Protein AF-0000000066429025 (afdb_homodimer)

Organism: Drosophila melanogaster (NCBI:txid7227)

Radius of gyration: 24.8 Å; Cα contacts (8 Å, |Δi|>4): 367; chains: 2; bounding box: 65×93×64 Å

Nearest PDB structures (foldseek):
  2nyk-assembly1_A  TM=2.481E-01  e=3.315E-01  Murid betaherpesvirus 1
  7p48-assembly1_N  TM=5.076E-01  e=5.454E+00  Staphylococcus aureus
  6boh-assembly2_VB  TM=3.597E-01  e=4.275E+00  Thermus thermophilus HB27
  1r9p-assembly1_A  TM=2.226E-01  e=4.829E+00  Haemophilus influenzae
  2nyk-assembly1_A  TM=2.373E-01  e=3.713E-01  Murid betaherpesvirus 1

Secondary structure (DSSP, 8-state):
------------------------S-HHHHHHHHHHHHHHHHHHTTPPPPPP-GGGSEEEEEEEEEETTEEEEEEEET---TTEEEEEEESSHHHHHHHHHHHS-S--BSSSSEEEE-TT-HHHHHHHHHHHHHHHHHHHHHHHHHHHHT-TT-/------------------------S-HHHHHHHHHHHHHHHHHHTTPPPPPP-GGGSEEEEEEEEEETTEEEEEEEET---TTEEEEEEES-HHHHHHHHHHHS-S--BSSSSEEEE-TT-HHHHHHHHHHHHHHHHHHHHHHHHHHHHT-TT-

GO terms:
  GO:0005515 protein binding (F, IPI)

Sequence (308 aa):
MTSTTNVLSIGNETEELYYKVQKTSNPKAYFEFEFENHMRKLLLNGEKPKDLDEKSIGRFAATEITRNGKQYYEFVPDGYKIGVIISGCSFLPKDMVFRVKKKIAKEHWVNENVIQYKKNSMRHIQGIVSECLQEECNDIYQYLCYLRQNDPNKMTSTTNVLSIGNETEELYYKVQKTSNPKAYFEFEFENHMRKLLLNGEKPKDLDEKSIGRFAATEITRNGKQYYEFVPDGYKIGVIISGCSFLPKDMVFRVKKKIAKEHWVNENVIQYKKNSMRHIQGIVSECLQEECNDIYQYLCYLRQNDPNK

Solvent-accessible surface area (backbone atoms only — not comparable to full-atom values): 18262 Å² total; per-residue (Å²): 136,81,82,77,78,76,78,75,75,73,74,77,75,69,69,73,71,61,71,72,69,66,84,51,90,45,65,64,60,46,46,52,50,51,47,50,51,48,49,26,38,73,47,46,73,59,45,82,75,76,78,82,55,74,85,72,56,31,23,33,24,35,24,57,42,78,56,96,93,39,38,32,38,39,55,34,54,65,51,87,57,84,53,58,75,42,70,44,75,26,93,54,22,69,58,46,55,56,48,44,51,70,70,43,63,97,58,59,56,77,52,98,43,30,34,55,50,67,79,93,40,62,68,58,51,42,49,50,54,50,49,46,50,46,49,51,31,47,50,51,50,44,47,51,52,47,51,60,74,65,38,80,87,108,137,84,82,77,79,77,76,74,78,73,74,77,74,69,69,73,71,60,70,72,68,65,83,52,90,45,66,64,60,45,47,52,52,50,46,50,50,49,48,28,40,73,47,47,73,59,45,82,75,75,80,83,55,75,86,73,54,31,23,34,25,36,24,58,44,78,57,96,94,38,38,31,37,38,54,33,54,67,50,87,58,83,53,58,74,43,72,46,75,25,92,55,21,71,57,46,55,56,49,46,49,70,71,44,62,93,62,57,57,76,52,97,44,29,32,55,49,67,80,94,40,60,68,58,52,43,49,49,54,50,49,47,49,47,49,53,29,48,50,52,50,46,48,52,52,49,51,60,74,65,39,79,88,110

Foldseek 3Di:
DDPPPPPPPPPPCPPPCPVPQPPPVDVVSSVVVVVVQVCCCLPVVRDDDDDDDPLLWKKWWKFWDDDPNWIKIFIDIRDDDPRTLDMDTDPDRVCLQVQLPVVVDPAAAVDSGMHTDDPPCSVVSNVSSVVSRVVRVVVVVVVSVVSVVPVPVD/DDPPPCPPPPPPCPPPCPVPQPPPVDPVSSVVVVVVQVCCCLPVVRDDDDDDDPLLWKKWWKFWDDDPNWIKIFIDIRDDDPRTLDMDTDRDRVCLQVQLPVVVDPAAAVDSGMHTDDPPCSVVSNVSSVVSRVVRVVVVVVVSVVSVVPVPVD

pLDDT: mean 78.51, std 22.24, range [25.42, 96.94]

Structure (mmCIF, N/CA/C/O backbone):
data_AF-0000000066429025-model_v1
#
loop_
_entity.id
_entity.type
_entity.pdbx_description
1 polymer IP15503p2
#
loop_
_atom_site.group_PDB
_atom_site.id
_atom_site.type_symbol
_atom_site.label_atom_id
_atom_site.label_alt_id
_atom_site.label_comp_id
_atom_site.label_asym_id
_atom_site.label_entity_id
_atom_site.label_seq_id
_atom_site.pdbx_PDB_ins_code
_atom_site.Cartn_x
_atom_site.Cartn_y
_atom_site.Cartn_z
_atom_site.occupancy
_atom_site.B_iso_or_equiv
_atom_site.auth_seq_id
_atom_site.auth_comp_id
_atom_site.auth_asym_id
_atom_site.auth_atom_id
_atom_site.pdbx_PDB_model_num
ATOM 1 N N . MET A 1 1 ? 5.531 52.969 31.312 1 29.92 1 MET A N 1
ATOM 2 C CA . MET A 1 1 ? 6.738 52.156 31.375 1 29.92 1 MET A CA 1
ATOM 3 C C . MET A 1 1 ? 6.535 50.812 30.656 1 29.92 1 MET A C 1
ATOM 5 O O . MET A 1 1 ? 5.75 49.969 31.094 1 29.92 1 MET A O 1
ATOM 9 N N . THR A 1 2 ? 6.637 50.719 29.281 1 28.89 2 THR A N 1
ATOM 10 C CA . THR A 1 2 ? 6.137 49.781 28.297 1 28.89 2 THR A CA 1
ATOM 11 C C . THR A 1 2 ? 6.977 48.5 28.297 1 28.89 2 THR A C 1
ATOM 13 O O . THR A 1 2 ? 8.188 48.562 28.078 1 28.89 2 THR A O 1
ATOM 16 N N . SER A 1 3 ? 6.68 47.469 29.047 1 30.78 3 SER A N 1
ATOM 17 C CA . SER A 1 3 ? 7.453 46.25 29.25 1 30.78 3 SER A CA 1
ATOM 18 C C . SER A 1 3 ? 7.66 45.5 27.938 1 30.78 3 SER A C 1
ATOM 20 O O . SER A 1 3 ? 6.691 45.188 27.25 1 30.78 3 SER A O 1
ATOM 22 N N . THR A 1 4 ? 8.781 45.719 27.219 1 27.72 4 THR A N 1
ATOM 23 C CA . THR A 1 4 ? 9.242 45.156 25.969 1 27.72 4 THR A CA 1
ATOM 24 C C . THR A 1 4 ? 9.477 43.656 26.125 1 27.72 4 THR A C 1
ATOM 26 O O . THR A 1 4 ? 10.336 43.219 26.906 1 27.72 4 THR A O 1
ATOM 29 N N . THR A 1 5 ? 8.453 42.812 26.172 1 26.7 5 THR A N 1
ATOM 30 C CA . THR A 1 5 ? 8.586 41.344 26.281 1 26.7 5 THR A CA 1
ATOM 31 C C . THR A 1 5 ? 9.492 40.812 25.188 1 26.7 5 THR A C 1
ATOM 33 O O . THR A 1 5 ? 9.188 40.938 24 1 26.7 5 THR A O 1
ATOM 36 N N . ASN A 1 6 ? 10.805 40.719 25.359 1 28.05 6 ASN A N 1
ATOM 37 C CA . ASN A 1 6 ? 11.82 40.125 24.484 1 28.05 6 ASN A CA 1
ATOM 38 C C . ASN A 1 6 ? 11.508 38.656 24.188 1 28.05 6 ASN A C 1
ATOM 40 O O . ASN A 1 6 ? 11.531 37.812 25.094 1 28.05 6 ASN A O 1
ATOM 44 N N . VAL A 1 7 ? 10.562 38.375 23.391 1 27.64 7 VAL A N 1
ATOM 45 C CA . VAL A 1 7 ? 10.305 37 22.922 1 27.64 7 VAL A CA 1
ATOM 46 C C . VAL A 1 7 ? 11.586 36.406 22.344 1 27.64 7 VAL A C 1
ATOM 48 O O . VAL A 1 7 ? 12.094 36.906 21.328 1 27.64 7 VAL A O 1
ATOM 51 N N . LEU A 1 8 ? 12.539 36 23.141 1 28.36 8 LEU A N 1
ATOM 52 C CA . LEU A 1 8 ? 13.75 35.312 22.688 1 28.36 8 LEU A CA 1
ATOM 53 C C . LEU A 1 8 ? 13.414 34.156 21.766 1 28.36 8 LEU A C 1
ATOM 55 O O . LEU A 1 8 ? 12.57 33.312 22.109 1 28.36 8 LEU A O 1
ATOM 59 N N . SER A 1 9 ? 13.453 34.312 20.469 1 26.78 9 SER A N 1
ATOM 60 C CA . SER A 1 9 ? 13.422 33.344 19.391 1 26.78 9 SER A CA 1
ATOM 61 C C . SER A 1 9 ? 14.414 32.219 19.656 1 26.78 9 SER A C 1
ATOM 63 O O . SER A 1 9 ? 15.633 32.438 19.609 1 26.78 9 SER A O 1
ATOM 65 N N . ILE A 1 10 ? 14.305 31.469 20.656 1 27.34 10 ILE A N 1
ATOM 66 C CA . ILE A 1 10 ? 15.25 30.375 20.844 1 27.34 10 ILE A CA 1
ATOM 67 C C . ILE A 1 10 ? 15.383 29.578 19.547 1 27.34 10 ILE A C 1
ATOM 69 O O . ILE A 1 10 ? 14.406 29.031 19.031 1 27.34 10 ILE A O 1
ATOM 73 N N . GLY A 1 11 ? 16.266 29.891 18.672 1 29.95 11 GLY A N 1
ATOM 74 C CA . GLY A 1 11 ? 16.812 29.141 17.547 1 29.95 11 GLY A CA 1
ATOM 75 C C . GLY A 1 11 ? 16.906 27.656 17.797 1 29.95 11 GLY A C 1
ATOM 76 O O . GLY A 1 11 ? 17.562 27.219 18.734 1 29.95 11 GLY A O 1
ATOM 77 N N . ASN A 1 12 ? 15.836 26.938 17.844 1 29.09 12 ASN A N 1
ATOM 78 C CA . ASN A 1 12 ? 15.922 25.5 18.031 1 29.09 12 ASN A CA 1
ATOM 79 C C . ASN A 1 12 ? 17.062 24.891 17.234 1 29.09 12 ASN A C 1
ATOM 81 O O . ASN A 1 12 ? 17.094 24.984 16.016 1 29.09 12 ASN A O 1
ATOM 85 N N . GLU A 1 13 ? 18.297 24.875 17.656 1 31.56 13 GLU A N 1
ATOM 86 C CA . GLU A 1 13 ? 19.422 24.062 17.219 1 31.56 13 GLU A CA 1
ATOM 87 C C . GLU A 1 13 ? 18.984 22.625 16.938 1 31.56 13 GLU A C 1
ATOM 89 O O . GLU A 1 13 ? 18.953 21.797 17.844 1 31.56 13 GLU A O 1
ATOM 94 N N . THR A 1 14 ? 17.844 22.391 16.516 1 31.11 14 THR A N 1
ATOM 95 C CA . THR A 1 14 ? 17.656 21.016 16.062 1 31.11 14 THR A CA 1
ATOM 96 C C . THR A 1 14 ? 18.891 20.531 15.312 1 31.11 14 THR A C 1
ATOM 98 O O . THR A 1 14 ? 19.234 21.062 14.25 1 31.11 14 THR A O 1
ATOM 101 N N . GLU A 1 15 ? 19.953 20.219 15.977 1 31.39 15 GLU A N 1
ATOM 102 C CA . GLU A 1 15 ? 21.109 19.469 15.477 1 31.39 15 GLU A CA 1
ATOM 103 C C . GLU A 1 15 ? 20.703 18.5 14.375 1 31.39 15 GLU A C 1
ATOM 105 O O . GLU A 1 15 ? 19.797 17.688 14.555 1 31.39 15 GLU A O 1
ATOM 110 N N . GLU A 1 16 ? 20.688 18.922 13.203 1 34.31 16 GLU A N 1
ATOM 111 C CA . GLU A 1 16 ? 20.734 18.031 12.047 1 34.31 16 GLU A CA 1
ATOM 112 C C . GLU A 1 16 ? 21.516 16.766 12.375 1 34.31 16 GLU A C 1
ATOM 114 O O . GLU A 1 16 ? 22.75 16.797 12.531 1 34.31 16 GLU A O 1
ATOM 119 N N . LEU A 1 17 ? 21.172 16.125 13.43 1 31.2 17 LEU A N 1
ATOM 120 C CA . LEU A 1 17 ? 21.781 14.812 13.531 1 31.2 17 LEU A CA 1
ATOM 121 C C . LEU A 1 17 ? 22.016 14.219 12.141 1 31.2 17 LEU A C 1
ATOM 123 O O . LEU A 1 17 ? 21.125 13.617 11.555 1 31.2 17 LEU A O 1
ATOM 127 N N . TYR A 1 18 ? 22.484 15 11.25 1 33.84 18 TYR A N 1
ATOM 128 C CA . TYR A 1 18 ? 23.109 14.273 10.156 1 33.84 18 TYR A CA 1
ATOM 129 C C . TYR A 1 18 ? 23.906 13.086 10.68 1 33.84 18 TYR A C 1
ATOM 131 O O . TYR A 1 18 ? 24.781 13.242 11.539 1 33.84 18 TYR A O 1
ATOM 139 N N . TYR A 1 19 ? 23.297 12.023 11.062 1 35.03 19 TYR A N 1
ATOM 140 C CA . TYR A 1 19 ? 24.062 10.805 11.273 1 35.03 19 TYR A CA 1
ATOM 141 C C . TYR A 1 19 ? 25.391 10.859 10.547 1 35.03 19 TYR A C 1
ATOM 143 O O . TYR A 1 19 ? 25.438 11.078 9.336 1 35.03 19 TYR A O 1
ATOM 151 N N . LYS A 1 20 ? 26.375 11.531 11.039 1 35.56 20 LYS A N 1
ATOM 152 C CA . LYS A 1 20 ? 27.734 11.32 10.547 1 35.56 20 LYS A CA 1
ATOM 153 C C . LYS A 1 20 ? 27.922 9.906 10.008 1 35.56 20 LYS A C 1
ATOM 155 O O . LYS A 1 20 ? 27.766 8.93 10.75 1 35.56 20 LYS A O 1
ATOM 160 N N . VAL A 1 21 ? 27.594 9.594 8.805 1 40.41 21 VAL A N 1
ATOM 161 C CA . VAL A 1 21 ? 28.031 8.375 8.125 1 40.41 21 VAL A CA 1
ATO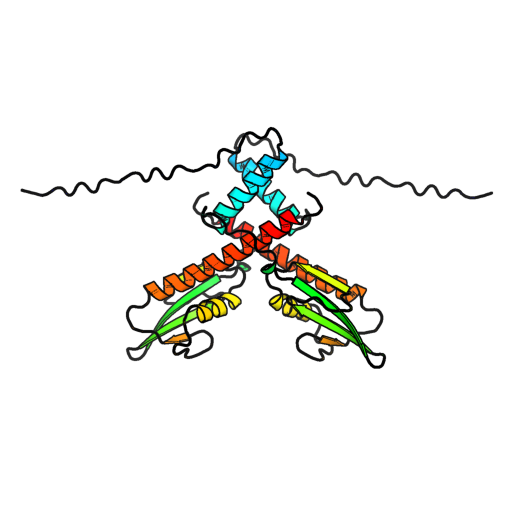M 162 C C . VAL A 1 21 ? 29.422 7.977 8.602 1 40.41 21 VAL A C 1
ATOM 164 O O . VAL A 1 21 ? 30.359 8.773 8.531 1 40.41 21 VAL A O 1
ATOM 167 N N . GLN A 1 22 ? 29.453 7.254 9.617 1 40.59 22 GLN A N 1
ATOM 168 C CA . GLN A 1 22 ? 30.781 6.691 9.828 1 40.59 22 GLN A CA 1
ATOM 169 C C . GLN A 1 22 ? 31.5 6.449 8.508 1 40.59 22 GLN A C 1
ATOM 171 O O . GLN A 1 22 ? 30.906 5.91 7.566 1 40.59 22 GLN A O 1
ATOM 176 N N . LYS A 1 23 ? 32.5 7.238 8.078 1 43.25 23 LYS A N 1
ATOM 177 C CA . LYS A 1 23 ? 33.375 6.949 6.961 1 43.25 23 LYS A CA 1
ATOM 178 C C . LYS A 1 23 ? 33.688 5.453 6.867 1 43.25 23 LYS A C 1
ATOM 180 O O . LYS A 1 23 ? 34.438 4.91 7.664 1 43.25 23 LYS A O 1
ATOM 185 N N . THR A 1 24 ? 32.562 4.637 6.812 1 47.41 24 THR A N 1
ATOM 186 C CA . THR A 1 24 ? 33.062 3.301 6.48 1 47.41 24 THR A CA 1
ATOM 187 C C . THR A 1 24 ? 33.75 3.299 5.125 1 47.41 24 THR A C 1
ATOM 189 O O . THR A 1 24 ? 33.375 4.059 4.227 1 47.41 24 THR A O 1
ATOM 192 N N . SER A 1 25 ? 34.812 2.93 5.074 1 54.59 25 SER A N 1
ATOM 193 C CA . SER A 1 25 ? 35.594 2.674 3.859 1 54.59 25 SER A CA 1
ATOM 194 C C . SER A 1 25 ? 34.812 1.776 2.898 1 54.59 25 SER A C 1
ATOM 196 O O . SER A 1 25 ? 35.219 1.595 1.749 1 54.59 25 SER A O 1
ATOM 198 N N . ASN A 1 26 ? 33.656 1.233 3.451 1 57.28 26 ASN A N 1
ATOM 199 C CA . ASN A 1 26 ? 32.938 0.365 2.529 1 57.28 26 ASN A CA 1
ATOM 200 C C . ASN A 1 26 ? 31.828 1.114 1.816 1 57.28 26 ASN A C 1
ATOM 202 O O . ASN A 1 26 ? 30.828 1.494 2.441 1 57.28 26 ASN A O 1
ATOM 206 N N . PRO A 1 27 ? 31.969 1.506 0.667 1 59.34 27 PRO A N 1
ATOM 207 C CA . PRO A 1 27 ? 31.016 2.283 -0.135 1 59.34 27 PRO A CA 1
ATOM 208 C C . PRO A 1 27 ? 29.594 1.732 -0.065 1 59.34 27 PRO A C 1
ATOM 210 O O . PRO A 1 27 ? 28.641 2.502 -0.022 1 59.34 27 PRO A O 1
ATOM 213 N N . LYS A 1 28 ? 29.609 0.426 0.079 1 62.03 28 LYS A N 1
ATOM 214 C CA . LYS A 1 28 ? 28.297 -0.193 0.102 1 62.03 28 LYS A CA 1
ATOM 215 C C . LYS A 1 28 ? 27.547 0.145 1.391 1 62.03 28 LYS A C 1
ATOM 217 O O . LYS A 1 28 ? 26.359 0.444 1.363 1 62.03 28 LYS A O 1
ATOM 222 N N . ALA A 1 29 ? 28.234 0.036 2.473 1 63.69 29 ALA A N 1
ATOM 223 C CA . ALA A 1 29 ? 27.656 0.336 3.773 1 63.69 29 ALA A CA 1
ATOM 224 C C . ALA A 1 29 ? 27.203 1.795 3.852 1 63.69 29 ALA A C 1
ATOM 226 O O . ALA A 1 29 ? 26.156 2.102 4.406 1 63.69 29 ALA A O 1
ATOM 227 N N . TYR A 1 30 ? 27.938 2.621 3.275 1 63.84 30 TYR A N 1
ATOM 228 C CA . TYR A 1 30 ? 27.609 4.039 3.256 1 63.84 30 TYR A CA 1
ATOM 229 C C . TYR A 1 30 ? 26.328 4.285 2.457 1 63.84 30 TYR A C 1
ATOM 231 O O . TYR A 1 30 ? 25.453 5.047 2.883 1 63.84 30 TYR A O 1
ATOM 239 N N . PHE A 1 31 ? 26.266 3.504 1.484 1 65.62 31 PHE A N 1
ATOM 240 C CA . PHE A 1 31 ? 25.109 3.691 0.612 1 65.62 31 PHE A CA 1
ATOM 241 C C . PHE A 1 31 ? 23.828 3.203 1.287 1 65.62 31 PHE A C 1
ATOM 243 O O . PHE A 1 31 ? 22.797 3.869 1.225 1 65.62 31 PHE A O 1
ATOM 250 N N . GLU A 1 32 ? 24.031 2.076 1.938 1 69.81 32 GLU A N 1
ATOM 251 C CA . GLU A 1 32 ? 22.875 1.527 2.637 1 69.81 32 GLU A CA 1
ATOM 252 C C . GLU A 1 32 ? 22.375 2.477 3.727 1 69.81 32 GLU A C 1
ATOM 254 O O . GLU A 1 32 ? 21.172 2.678 3.889 1 69.81 32 GLU A O 1
ATOM 259 N N . PHE A 1 33 ? 23.312 3.041 4.355 1 70.81 33 PHE A N 1
ATOM 260 C CA . PHE A 1 33 ? 22.984 3.984 5.418 1 70.81 33 PHE A CA 1
ATOM 261 C C . PHE A 1 33 ? 22.312 5.227 4.852 1 70.81 33 PHE A C 1
ATOM 263 O O . PHE A 1 33 ? 21.297 5.688 5.391 1 70.81 33 PHE A O 1
ATOM 270 N N . GLU A 1 34 ? 22.781 5.617 3.773 1 74.25 34 GLU A N 1
ATOM 271 C CA . GLU A 1 34 ? 22.203 6.816 3.166 1 74.25 34 GLU A CA 1
ATOM 272 C C . GLU A 1 34 ? 20.812 6.547 2.607 1 74.25 34 GLU A C 1
ATOM 274 O O . GLU A 1 34 ? 19.922 7.398 2.703 1 74.25 34 GLU A O 1
ATOM 279 N N . PHE A 1 35 ? 20.672 5.359 2.084 1 78.62 35 PHE A N 1
ATOM 280 C CA . PHE A 1 35 ? 19.359 4.973 1.567 1 78.62 35 PHE A CA 1
ATOM 281 C C . PHE A 1 35 ? 18.328 4.949 2.684 1 78.62 35 PHE A C 1
ATOM 283 O O . PHE A 1 35 ? 17.234 5.492 2.529 1 78.62 35 PHE A O 1
ATOM 290 N N . GLU A 1 36 ? 18.703 4.371 3.762 1 81.19 36 GLU A N 1
ATOM 291 C CA . GLU A 1 36 ? 17.797 4.285 4.898 1 81.19 36 GLU A CA 1
ATOM 292 C C . GLU A 1 36 ? 17.438 5.672 5.43 1 81.19 36 GLU A C 1
ATOM 294 O O . GLU A 1 36 ? 16.281 5.941 5.758 1 81.19 36 GLU A O 1
ATOM 299 N N . ASN A 1 37 ? 18.391 6.477 5.484 1 82 37 ASN A N 1
ATOM 300 C CA . ASN A 1 37 ? 18.156 7.832 5.973 1 82 37 ASN A CA 1
ATOM 301 C C . ASN A 1 37 ? 17.203 8.609 5.066 1 82 37 ASN A C 1
ATOM 303 O O . ASN A 1 37 ? 16.344 9.344 5.551 1 82 37 ASN A O 1
ATOM 307 N N . HIS A 1 38 ? 17.391 8.406 3.84 1 84.44 38 HIS A N 1
ATOM 308 C CA . HIS A 1 38 ? 16.531 9.094 2.883 1 84.44 38 HIS A CA 1
ATOM 309 C C . HIS A 1 38 ? 15.102 8.586 2.957 1 84.44 38 HIS A C 1
ATOM 311 O O . HIS A 1 38 ? 14.148 9.375 2.9 1 84.44 38 HIS A O 1
ATOM 317 N N . MET A 1 39 ? 15.031 7.305 3.111 1 88.19 39 MET A N 1
ATOM 318 C CA . MET A 1 39 ? 13.703 6.723 3.248 1 88.19 39 MET A CA 1
ATOM 319 C C . MET A 1 39 ? 13.016 7.227 4.512 1 88.19 39 MET A C 1
ATOM 321 O O . MET A 1 39 ? 11.82 7.52 4.5 1 88.19 39 MET A O 1
ATOM 325 N N . ARG A 1 40 ? 13.766 7.332 5.52 1 89.5 4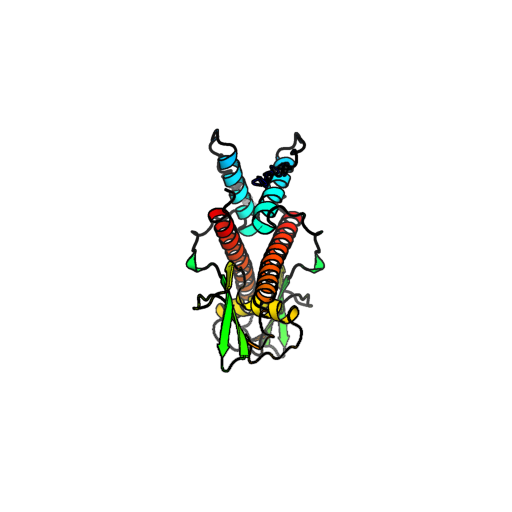0 ARG A N 1
ATOM 326 C CA . ARG A 1 40 ? 13.234 7.828 6.789 1 89.5 40 ARG A CA 1
ATOM 327 C C . ARG A 1 40 ? 12.75 9.266 6.656 1 89.5 40 ARG A C 1
ATOM 329 O O . ARG A 1 40 ? 11.672 9.609 7.141 1 89.5 40 ARG A O 1
ATOM 336 N N . LYS A 1 41 ? 13.562 10.055 6.016 1 87.62 41 LYS A N 1
ATOM 337 C CA . LYS A 1 41 ? 13.18 11.445 5.805 1 87.62 41 LYS A CA 1
ATOM 338 C C . LYS A 1 41 ? 11.922 11.555 4.945 1 87.62 41 LYS A C 1
ATOM 340 O O . LYS A 1 41 ? 11.016 12.336 5.25 1 87.62 41 LYS A O 1
ATOM 345 N N . LEU A 1 42 ? 11.953 10.75 3.939 1 89.31 42 LEU A N 1
ATOM 346 C CA . LEU A 1 42 ? 10.875 10.797 2.963 1 89.31 42 LEU A CA 1
ATOM 347 C C . LEU A 1 42 ? 9.57 10.289 3.566 1 89.31 42 LEU A C 1
ATOM 349 O O . LEU A 1 42 ? 8.508 10.891 3.375 1 89.31 42 LEU A O 1
ATOM 353 N N . LEU A 1 43 ? 9.664 9.203 4.395 1 93.38 43 LEU A N 1
ATOM 354 C CA . LEU A 1 43 ? 8.453 8.5 4.805 1 93.38 43 LEU A CA 1
ATOM 355 C C . LEU A 1 43 ? 8.117 8.797 6.266 1 93.38 43 LEU A C 1
ATOM 357 O O . LEU A 1 43 ? 6.953 8.742 6.664 1 93.38 43 LEU A O 1
ATOM 361 N N . LEU A 1 44 ? 9.109 9.164 7.039 1 93.5 44 LEU A N 1
ATOM 362 C CA . LEU A 1 44 ? 8.883 9.266 8.477 1 93.5 44 LEU A CA 1
ATOM 363 C C . LEU A 1 44 ? 9.211 10.664 8.977 1 93.5 44 LEU A C 1
ATOM 365 O O . LEU A 1 44 ? 9.305 10.891 10.188 1 93.5 44 LEU A O 1
ATOM 369 N N . ASN A 1 45 ? 9.438 11.578 8.031 1 86.75 45 ASN A N 1
ATOM 370 C CA . ASN A 1 45 ? 9.789 12.945 8.391 1 86.75 45 ASN A CA 1
ATOM 371 C C . ASN A 1 45 ? 11.016 12.984 9.305 1 86.75 45 ASN A C 1
ATOM 373 O O . ASN A 1 45 ? 11.062 13.773 10.25 1 86.75 45 ASN A O 1
ATOM 377 N N . GLY A 1 46 ? 11.875 12.016 9.086 1 84.75 46 GLY A N 1
ATOM 378 C CA . GLY A 1 46 ? 13.133 11.992 9.82 1 84.75 46 GLY A CA 1
ATOM 379 C C . GLY A 1 46 ? 13.016 11.32 11.18 1 84.75 46 GLY A C 1
ATOM 380 O O . GLY A 1 46 ? 14.008 11.18 11.898 1 84.75 46 GLY A O 1
ATOM 381 N N . GLU A 1 47 ? 11.844 10.867 11.531 1 88 47 GLU A N 1
ATOM 382 C CA . GLU A 1 47 ? 11.641 10.211 12.82 1 88 47 GLU A CA 1
ATOM 383 C C . GLU A 1 47 ? 12.281 8.82 12.836 1 88 47 GLU A C 1
ATOM 385 O O . GLU A 1 47 ? 12.484 8.211 11.781 1 88 47 GLU A O 1
ATOM 390 N N . LYS A 1 48 ? 12.625 8.367 14.008 1 87.38 48 LYS A N 1
ATOM 391 C CA . LYS A 1 48 ? 13.203 7.035 14.156 1 87.38 48 LYS A CA 1
ATOM 392 C C . LYS A 1 48 ? 12.188 5.953 13.805 1 87.38 48 LYS A C 1
ATOM 394 O O . LYS A 1 48 ? 11.055 5.973 14.305 1 87.38 48 LYS A O 1
ATOM 399 N N . PRO A 1 49 ? 12.711 5.105 13 1 85.75 49 PRO A N 1
ATOM 400 C CA . PRO A 1 49 ? 11.781 4.035 12.633 1 85.75 49 PRO A CA 1
ATOM 401 C C . PRO A 1 49 ? 11.562 3.029 13.766 1 85.75 49 PRO A C 1
ATOM 403 O O . PRO A 1 49 ? 12.422 2.879 14.633 1 85.75 49 PRO A O 1
ATOM 406 N N . LYS A 1 50 ? 10.445 2.426 13.711 1 85.88 50 LYS A N 1
ATOM 407 C CA . LYS A 1 50 ? 10.234 1.248 14.555 1 85.88 50 LYS A CA 1
ATOM 408 C C . LYS A 1 50 ? 11.086 0.074 14.07 1 85.88 50 LYS A C 1
ATOM 410 O O . LYS A 1 50 ? 11.508 0.036 12.914 1 85.88 50 LYS A O 1
ATOM 415 N N . ASP A 1 51 ? 11.367 -0.826 15.016 1 89 51 ASP A N 1
ATOM 416 C CA . ASP A 1 51 ? 12.047 -2.051 14.617 1 89 51 ASP A CA 1
ATOM 417 C C . ASP A 1 51 ? 11.227 -2.828 13.594 1 89 51 ASP A C 1
ATOM 419 O O . ASP A 1 51 ? 9.992 -2.85 13.664 1 89 51 ASP A O 1
ATOM 423 N N . LEU A 1 52 ? 11.992 -3.426 12.75 1 87.81 52 LEU A N 1
ATOM 424 C CA . LEU A 1 52 ? 11.32 -4.219 11.734 1 87.81 52 LEU A CA 1
ATOM 425 C C . LEU A 1 52 ? 10.555 -5.383 12.367 1 87.81 52 LEU A C 1
ATOM 427 O O . LEU A 1 52 ? 11.117 -6.145 13.148 1 87.81 52 LEU A O 1
ATOM 431 N N . ASP A 1 53 ? 9.32 -5.422 12.031 1 88.81 53 ASP A N 1
ATOM 432 C CA . ASP A 1 53 ? 8.477 -6.551 12.398 1 88.81 53 ASP A CA 1
ATOM 433 C C . ASP A 1 53 ? 8.148 -7.414 11.188 1 88.81 53 ASP A C 1
ATOM 435 O O . ASP A 1 53 ? 7.199 -7.133 10.453 1 88.81 53 ASP A O 1
ATOM 439 N N . GLU A 1 54 ? 8.891 -8.484 11.039 1 84.88 54 GLU A N 1
ATOM 440 C CA . GLU A 1 54 ? 8.742 -9.32 9.852 1 84.88 54 GLU A CA 1
ATOM 441 C C . GLU A 1 54 ? 7.352 -9.938 9.773 1 84.88 54 GLU A C 1
ATOM 443 O O . GLU A 1 54 ? 6.852 -10.227 8.688 1 84.88 54 GLU A O 1
ATOM 448 N N . LYS A 1 55 ? 6.77 -10.086 10.938 1 83.06 55 LYS A N 1
ATOM 449 C CA . LYS A 1 55 ? 5.453 -10.703 10.977 1 83.06 55 LYS A CA 1
ATOM 450 C C . LYS A 1 55 ? 4.383 -9.773 10.422 1 83.06 55 LYS A C 1
ATOM 452 O O . LYS A 1 55 ? 3.277 -10.203 10.094 1 83.06 55 LYS A O 1
ATOM 457 N N . SER A 1 56 ? 4.738 -8.531 10.289 1 82.75 56 SER A N 1
ATOM 458 C CA . SER A 1 56 ? 3.777 -7.539 9.812 1 82.75 56 SER A CA 1
ATOM 459 C C . SER A 1 56 ? 3.82 -7.414 8.289 1 82.75 56 SER A C 1
ATOM 461 O O . SER A 1 56 ? 2.963 -6.762 7.695 1 82.75 56 SER A O 1
ATOM 463 N N . ILE A 1 57 ? 4.789 -8.086 7.707 1 89.62 57 ILE A N 1
ATOM 464 C CA . ILE A 1 57 ? 4.895 -8.031 6.254 1 89.62 57 ILE A CA 1
ATOM 465 C C . ILE A 1 57 ? 3.928 -9.031 5.625 1 89.62 57 ILE A C 1
ATOM 467 O O . ILE A 1 57 ? 3.994 -10.234 5.906 1 89.62 57 ILE A O 1
ATOM 471 N N . GLY A 1 58 ? 3.02 -8.516 4.832 1 90.5 58 GLY A N 1
ATOM 472 C CA . GLY A 1 58 ? 2.023 -9.359 4.188 1 90.5 58 GLY A CA 1
ATOM 473 C C . GLY A 1 58 ? 2.605 -10.25 3.107 1 90.5 58 GLY A C 1
ATOM 474 O O . GLY A 1 58 ? 3.715 -10.008 2.627 1 90.5 58 GLY A O 1
ATOM 475 N N . ARG A 1 59 ? 1.906 -11.258 2.854 1 92.12 59 ARG A N 1
ATOM 476 C CA . ARG A 1 59 ? 2.234 -12.203 1.787 1 92.12 59 ARG A CA 1
ATOM 477 C C . ARG A 1 59 ? 0.999 -12.547 0.961 1 92.12 59 ARG A C 1
ATOM 479 O O . ARG A 1 59 ? -0.128 -12.461 1.453 1 92.12 59 ARG A O 1
ATOM 486 N N . PHE A 1 60 ? 1.267 -12.859 -0.269 1 95.38 60 PHE A N 1
ATOM 487 C CA . PHE A 1 60 ? 0.211 -13.305 -1.171 1 95.38 60 PHE A CA 1
ATOM 488 C C . PHE A 1 60 ? 0.634 -14.562 -1.922 1 95.38 60 PHE A C 1
ATOM 490 O O . PHE A 1 60 ? 1.767 -14.656 -2.398 1 95.38 60 PHE A O 1
ATOM 497 N N . ALA A 1 61 ? -0.309 -15.5 -1.899 1 95.75 61 ALA A N 1
ATOM 498 C CA . ALA A 1 61 ? 0.041 -16.781 -2.504 1 95.75 61 ALA A CA 1
ATOM 499 C C . ALA A 1 61 ? -1.116 -17.328 -3.332 1 95.75 61 ALA A C 1
ATOM 501 O O . ALA A 1 61 ? -2.256 -16.875 -3.193 1 95.75 61 ALA A O 1
ATOM 502 N N . ALA A 1 62 ? -0.807 -18.188 -4.219 1 95.75 62 ALA A N 1
ATOM 503 C CA . ALA A 1 62 ? -1.781 -19.016 -4.938 1 95.75 62 ALA A CA 1
ATOM 504 C C . ALA A 1 62 ? -1.527 -20.5 -4.703 1 95.75 62 ALA A C 1
ATOM 506 O O . ALA A 1 62 ? -0.378 -20.938 -4.684 1 95.75 62 ALA A O 1
ATOM 507 N N . THR A 1 63 ? -2.596 -21.203 -4.492 1 95.19 63 THR A N 1
ATOM 508 C CA . THR A 1 63 ? -2.529 -22.641 -4.273 1 95.19 63 THR A CA 1
ATOM 509 C C . THR A 1 63 ? -3.326 -23.391 -5.34 1 95.19 63 THR A C 1
ATOM 511 O O . THR A 1 63 ? -4.336 -22.875 -5.836 1 95.19 63 THR A O 1
ATOM 514 N N . GLU A 1 64 ? -2.889 -24.562 -5.652 1 94.12 64 GLU A N 1
ATOM 515 C CA . GLU A 1 64 ? -3.598 -25.438 -6.582 1 94.12 64 GLU A CA 1
ATOM 516 C C . GLU A 1 64 ? -4.395 -26.5 -5.836 1 94.12 64 GLU A C 1
ATOM 518 O O . GLU A 1 64 ? -3.887 -27.125 -4.898 1 94.12 64 GLU A O 1
ATOM 523 N N . ILE A 1 65 ? -5.562 -26.656 -6.211 1 91.56 65 ILE A N 1
ATOM 524 C CA . ILE A 1 65 ? -6.449 -27.672 -5.648 1 91.56 65 ILE A CA 1
ATOM 525 C C . ILE A 1 65 ? -7.047 -28.516 -6.773 1 91.56 65 ILE A C 1
ATOM 527 O O . ILE A 1 65 ? -7.555 -27.969 -7.758 1 91.56 65 ILE A O 1
ATOM 531 N N . THR A 1 66 ? -6.934 -29.766 -6.727 1 91.25 66 THR A N 1
ATOM 532 C CA . THR A 1 66 ? -7.598 -30.672 -7.652 1 91.25 66 THR A CA 1
ATOM 533 C C . THR A 1 66 ? -8.742 -31.422 -6.957 1 91.25 66 THR A C 1
ATOM 535 O O . THR A 1 66 ? -8.539 -32.031 -5.918 1 91.25 66 THR A O 1
ATOM 538 N N . ARG A 1 67 ? -9.922 -31.219 -7.492 1 89.69 67 ARG A N 1
ATOM 539 C CA . ARG A 1 67 ? -11.109 -31.891 -6.957 1 89.69 67 ARG A CA 1
ATOM 540 C C . ARG A 1 67 ? -11.984 -32.438 -8.078 1 89.69 67 ARG A C 1
ATOM 542 O O . ARG A 1 67 ? -12.352 -31.703 -9 1 89.69 67 ARG A O 1
ATOM 549 N N . ASN A 1 68 ? -12.289 -33.781 -8.016 1 92.81 68 ASN A N 1
ATOM 550 C CA . ASN A 1 68 ? -13.172 -34.438 -8.969 1 92.81 68 ASN A CA 1
ATOM 551 C C . ASN A 1 68 ? -12.711 -34.219 -10.406 1 92.81 68 ASN A C 1
ATOM 553 O O . ASN A 1 68 ? -13.523 -33.875 -11.273 1 92.81 68 ASN A O 1
ATOM 557 N N . GLY A 1 69 ? -11.414 -34.188 -10.68 1 91.31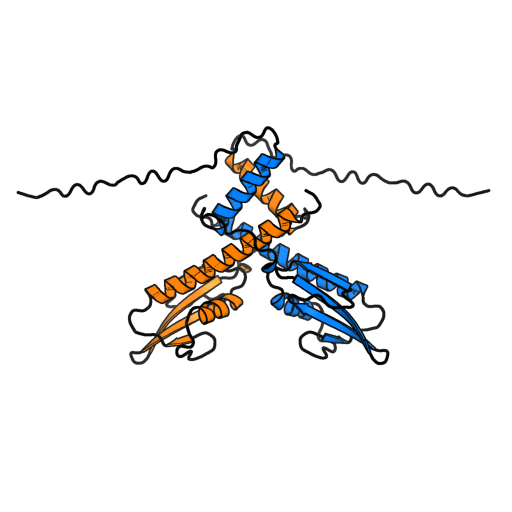 69 GLY A N 1
ATOM 558 C CA . GLY A 1 69 ? -10.844 -34.094 -12.016 1 91.31 69 GLY A CA 1
ATOM 559 C C . GLY A 1 69 ? -10.781 -32.688 -12.531 1 91.31 69 GLY A C 1
ATOM 560 O O . GLY A 1 69 ? -10.367 -32.438 -13.672 1 91.31 69 GLY A O 1
ATOM 561 N N . LYS A 1 70 ? -11.289 -31.781 -11.648 1 92.69 70 LYS A N 1
ATOM 562 C CA . LYS A 1 70 ? -11.25 -30.375 -12.039 1 92.69 70 LYS A CA 1
ATOM 563 C C . LYS A 1 70 ? -10.133 -29.641 -11.32 1 92.69 70 LYS A C 1
ATOM 565 O O . LYS A 1 70 ? -9.727 -30.031 -10.219 1 92.69 70 LYS A O 1
ATOM 570 N N . GLN A 1 71 ? -9.609 -28.578 -11.984 1 93.38 71 GLN A N 1
ATOM 571 C CA . GLN A 1 71 ? -8.5 -27.797 -11.445 1 93.38 71 GLN A CA 1
ATOM 572 C C . GLN A 1 71 ? -8.984 -26.469 -10.875 1 93.38 71 GLN A C 1
ATOM 574 O O . GLN A 1 71 ? -9.719 -25.734 -11.547 1 93.38 71 GLN A O 1
ATOM 579 N N . TYR A 1 72 ? -8.609 -26.266 -9.578 1 93.94 72 TYR A N 1
ATOM 580 C CA . TYR A 1 72 ? -8.945 -25.016 -8.906 1 93.94 72 TYR A CA 1
ATOM 581 C C . TYR A 1 72 ? -7.688 -24.312 -8.406 1 93.94 72 TYR A C 1
ATOM 583 O O . TYR A 1 72 ? -6.672 -24.953 -8.141 1 93.94 72 TYR A O 1
ATOM 591 N N . TYR A 1 73 ? -7.781 -23.016 -8.375 1 94.25 73 TYR A N 1
ATOM 592 C CA . TYR A 1 73 ? -6.738 -22.219 -7.742 1 94.25 73 TYR A CA 1
ATOM 593 C C . TYR A 1 73 ? -7.328 -21.297 -6.676 1 94.25 73 TYR A C 1
ATOM 595 O O . TYR A 1 73 ? -8.352 -20.641 -6.902 1 94.25 73 TYR A O 1
ATOM 603 N N . GLU A 1 74 ? -6.699 -21.328 -5.535 1 95.06 74 GLU A N 1
ATOM 604 C CA . GLU A 1 74 ? -7.078 -20.438 -4.434 1 95.06 74 GLU A CA 1
ATOM 605 C C . GLU A 1 74 ? -6.031 -19.344 -4.219 1 95.06 74 GLU A C 1
ATOM 607 O O . GLU A 1 74 ? -4.836 -19.625 -4.125 1 95.06 74 GLU A O 1
ATOM 612 N N . PHE A 1 75 ? -6.48 -18.156 -4.227 1 95.12 75 PHE A N 1
ATOM 613 C CA . PHE A 1 75 ? -5.629 -17 -3.953 1 95.12 75 PHE A CA 1
ATOM 614 C C . PHE A 1 75 ? -5.746 -16.578 -2.492 1 95.12 75 PHE A C 1
ATOM 616 O O . PHE A 1 75 ? -6.832 -16.234 -2.023 1 95.12 75 PHE A O 1
ATOM 623 N N . VAL A 1 76 ? -4.582 -16.562 -1.789 1 93.12 76 VAL A N 1
ATOM 624 C CA . VAL A 1 76 ? -4.605 -16.484 -0.332 1 93.12 76 VAL A CA 1
ATOM 625 C C . VAL A 1 76 ? -3.801 -15.273 0.135 1 93.12 76 VAL A C 1
ATOM 627 O O . VAL A 1 76 ? -2.568 -15.273 0.068 1 93.12 76 VAL A O 1
ATOM 630 N N . PRO A 1 77 ? -4.598 -14.266 0.604 1 91.44 77 PRO A N 1
ATOM 631 C CA . PRO A 1 77 ? -3.871 -13.203 1.306 1 91.44 77 PRO A CA 1
ATOM 632 C C . PRO A 1 77 ? -3.324 -13.664 2.656 1 91.44 77 PRO A C 1
ATOM 634 O O . PRO A 1 77 ? -4.031 -14.32 3.424 1 91.44 77 PRO A O 1
ATOM 637 N N . ASP A 1 78 ? -2.039 -13.336 3.062 1 74.88 78 ASP A N 1
ATOM 638 C CA . ASP A 1 78 ? -1.358 -13.523 4.34 1 74.88 78 ASP A CA 1
ATOM 639 C C . ASP A 1 78 ? -1.355 -14.992 4.75 1 74.88 78 ASP A C 1
ATOM 641 O O . ASP A 1 78 ? -1.506 -15.32 5.93 1 74.88 78 ASP A O 1
ATOM 645 N N . GLY A 1 79 ? -1.269 -15.961 3.799 1 66.75 79 GLY A N 1
ATOM 646 C CA . GLY A 1 79 ? -1.312 -17.344 4.25 1 66.75 79 GLY A CA 1
ATOM 647 C C . GLY A 1 79 ? -0.402 -18.266 3.457 1 66.75 79 GLY A C 1
ATOM 648 O O . GLY A 1 79 ? 0.146 -17.859 2.428 1 66.75 79 GLY A O 1
ATOM 649 N N . TYR A 1 80 ? 0.102 -19.219 4.27 1 67.12 80 TYR A N 1
ATOM 650 C CA . TYR A 1 80 ? 0.794 -20.344 3.641 1 67.12 80 TYR A CA 1
ATOM 651 C C . TYR A 1 80 ? -0.07 -21.594 3.656 1 67.12 80 TYR A C 1
ATOM 653 O O . TYR A 1 80 ? -0.757 -21.875 4.645 1 67.12 80 TYR A O 1
ATOM 661 N N . LYS A 1 81 ? -0.311 -21.984 2.529 1 72.88 81 LYS A N 1
ATOM 662 C CA . LYS A 1 81 ? -1.106 -23.203 2.484 1 72.88 81 LYS A CA 1
ATOM 663 C C . LYS A 1 81 ? -0.37 -24.312 1.737 1 72.88 81 LYS A C 1
ATOM 665 O O . LYS A 1 81 ? 0.597 -24.047 1.021 1 72.88 81 LYS A O 1
ATOM 670 N N . ILE A 1 82 ? -0.824 -25.453 2.092 1 79.19 82 ILE A N 1
ATOM 671 C CA . ILE A 1 82 ? -0.37 -26.625 1.334 1 79.19 82 ILE A CA 1
ATOM 672 C C . ILE A 1 82 ? -0.718 -26.438 -0.142 1 79.19 82 ILE A C 1
ATOM 674 O O . ILE A 1 82 ? -1.812 -25.984 -0.476 1 79.19 82 ILE A O 1
ATOM 678 N N . GLY A 1 83 ? 0.293 -26.797 -1.031 1 85.94 83 GLY A N 1
ATOM 679 C CA . GLY A 1 83 ? 0.023 -26.75 -2.459 1 85.94 83 GLY A CA 1
ATOM 680 C C . GLY A 1 83 ? 0.307 -25.391 -3.078 1 85.94 83 GLY A C 1
ATOM 681 O O . GLY A 1 83 ? -0.209 -25.078 -4.152 1 85.94 83 GLY A O 1
ATOM 682 N N . VAL A 1 84 ? 1.078 -24.625 -2.34 1 92.31 84 VAL A N 1
ATOM 683 C CA . VAL A 1 84 ? 1.419 -23.281 -2.832 1 92.31 84 VAL A CA 1
ATOM 684 C C . VAL A 1 84 ? 2.242 -23.406 -4.113 1 92.31 84 VAL A C 1
ATOM 686 O O . VAL A 1 84 ? 3.25 -24.109 -4.148 1 92.31 84 VAL A O 1
ATOM 689 N N . ILE A 1 85 ? 1.8 -22.75 -5.164 1 94.69 85 ILE A N 1
ATOM 690 C CA . ILE A 1 85 ? 2.514 -22.812 -6.434 1 94.69 85 ILE A CA 1
ATOM 691 C C . ILE A 1 85 ? 3.33 -21.547 -6.633 1 94.69 85 ILE A C 1
ATOM 693 O O . ILE A 1 85 ? 4.254 -21.516 -7.453 1 94.69 85 ILE A O 1
ATOM 697 N N . ILE A 1 86 ? 2.99 -20.469 -5.914 1 94.75 86 ILE A N 1
ATOM 698 C CA . ILE A 1 86 ? 3.725 -19.203 -5.945 1 94.75 86 ILE A CA 1
ATOM 699 C C . ILE A 1 86 ? 3.354 -18.375 -4.727 1 94.75 86 ILE A C 1
ATOM 701 O O . ILE A 1 86 ? 2.211 -18.406 -4.262 1 94.75 86 ILE A O 1
ATOM 705 N N . SER A 1 87 ? 4.309 -17.688 -4.188 1 93.44 87 SER A N 1
ATOM 706 C CA . SER A 1 87 ? 4.117 -16.766 -3.072 1 93.44 87 SER A CA 1
ATOM 707 C C . SER A 1 87 ? 5.105 -15.609 -3.139 1 93.44 87 SER A C 1
ATOM 709 O O . SER A 1 87 ? 6.172 -15.727 -3.742 1 93.44 87 SER A O 1
ATOM 711 N N . GLY A 1 88 ? 4.746 -14.469 -2.631 1 92.06 88 GLY A N 1
ATOM 712 C CA . GLY A 1 88 ? 5.609 -13.297 -2.549 1 92.06 88 GLY A CA 1
ATOM 713 C C . GLY A 1 88 ? 5.168 -12.305 -1.491 1 92.06 88 GLY A C 1
ATOM 714 O O . GLY A 1 88 ? 4.047 -12.383 -0.986 1 92.06 88 GLY A O 1
ATOM 715 N N . CYS A 1 89 ? 6.109 -11.492 -1.15 1 91.5 89 CYS A N 1
ATOM 716 C CA . CYS A 1 89 ? 5.773 -10.406 -0.241 1 91.5 89 CYS A CA 1
ATOM 717 C C . CYS A 1 89 ? 4.832 -9.406 -0.907 1 91.5 89 CYS A C 1
ATOM 719 O O . CYS A 1 89 ? 4.941 -9.148 -2.105 1 91.5 89 CYS A O 1
ATOM 721 N N . SER A 1 90 ? 3.885 -9.016 -0.103 1 93.81 90 SER A N 1
ATOM 722 C CA . SER A 1 90 ? 2.92 -8.031 -0.589 1 93.81 90 SER A CA 1
ATOM 723 C C . SER A 1 90 ? 2.602 -6.996 0.482 1 93.81 90 SER A C 1
ATOM 725 O O . SER A 1 90 ? 2.449 -7.332 1.657 1 93.81 90 SER A O 1
ATOM 727 N N . PHE A 1 91 ? 2.57 -5.773 0.024 1 92.44 91 PHE A N 1
ATOM 728 C CA . PHE A 1 91 ? 2.225 -4.684 0.932 1 92.44 91 PHE A CA 1
ATOM 729 C C . PHE A 1 91 ? 0.75 -4.746 1.312 1 92.44 91 PHE A C 1
ATOM 731 O O . PHE A 1 91 ? 0.391 -4.504 2.467 1 92.44 91 PHE A O 1
ATOM 738 N N . LEU A 1 92 ? -0.035 -5.02 0.349 1 90.56 92 LEU A N 1
ATOM 739 C CA . LEU A 1 92 ? -1.47 -5.148 0.578 1 90.56 92 LEU A CA 1
ATOM 740 C C . LEU A 1 92 ? -1.991 -6.469 0.016 1 90.56 92 LEU A C 1
ATOM 742 O O . LEU A 1 92 ? -2.645 -6.488 -1.029 1 90.56 92 LEU A O 1
ATOM 746 N N . PRO A 1 93 ? -1.852 -7.465 0.794 1 92.12 93 PRO A N 1
ATOM 747 C CA . PRO A 1 93 ? -2.201 -8.781 0.261 1 92.12 93 PRO A CA 1
ATOM 748 C C . PRO A 1 93 ? -3.674 -8.891 -0.124 1 92.12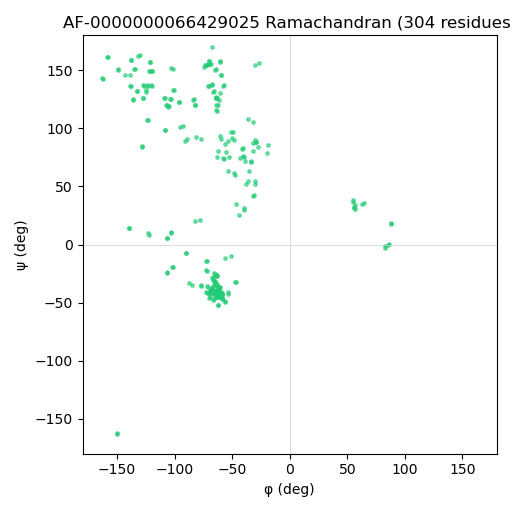 93 PRO A C 1
ATOM 750 O O . PRO A 1 93 ? -4.008 -9.539 -1.12 1 92.12 93 PRO A O 1
ATOM 753 N N . LYS A 1 94 ? -4.547 -8.281 0.62 1 88.69 94 LYS A N 1
ATOM 754 C CA . LYS A 1 94 ? -5.977 -8.383 0.334 1 88.69 94 LYS A CA 1
ATOM 755 C C . LYS A 1 94 ? -6.316 -7.73 -1.003 1 88.69 94 LYS A C 1
ATOM 757 O O . LYS A 1 94 ? -7.207 -8.195 -1.718 1 88.69 94 LYS A O 1
ATOM 762 N N . ASP A 1 95 ? -5.656 -6.758 -1.335 1 89.38 95 ASP A N 1
ATOM 763 C CA . ASP A 1 95 ? -5.891 -6.055 -2.594 1 89.38 95 ASP A CA 1
ATOM 764 C C . ASP A 1 95 ? -5.41 -6.887 -3.783 1 89.38 95 ASP A C 1
ATOM 766 O O . ASP A 1 95 ? -5.836 -6.656 -4.918 1 89.38 95 ASP A O 1
ATOM 770 N N . MET A 1 96 ? -4.508 -7.781 -3.506 1 93.25 96 MET A N 1
ATOM 771 C CA . MET A 1 96 ? -3.945 -8.609 -4.566 1 93.25 96 MET A CA 1
ATOM 772 C C . MET A 1 96 ? -5.02 -9.484 -5.203 1 93.25 96 MET A C 1
ATOM 774 O O . MET A 1 96 ? -4.984 -9.742 -6.41 1 93.25 96 MET A O 1
ATOM 778 N N . VAL A 1 97 ? -5.941 -9.891 -4.375 1 91.88 97 VAL A N 1
ATOM 779 C CA . VAL A 1 97 ? -7.023 -10.703 -4.906 1 91.88 97 VAL A CA 1
ATOM 780 C C . VAL A 1 97 ? -7.77 -9.938 -5.992 1 91.88 97 VAL A C 1
ATOM 782 O O . VAL A 1 97 ? -8.086 -10.484 -7.051 1 91.88 97 VAL A O 1
ATOM 785 N N . PHE A 1 98 ? -8 -8.695 -5.73 1 90.75 98 PHE A N 1
ATOM 786 C CA . PHE A 1 98 ? -8.695 -7.852 -6.695 1 90.75 98 PHE A CA 1
ATOM 787 C C . PHE A 1 98 ? -7.871 -7.703 -7.969 1 90.75 98 PHE A C 1
ATOM 789 O O . PHE A 1 98 ? -8.422 -7.73 -9.07 1 90.75 98 PHE A O 1
ATOM 796 N N . ARG A 1 99 ? -6.637 -7.555 -7.832 1 92.94 99 ARG A N 1
ATOM 797 C CA . ARG A 1 99 ? -5.762 -7.426 -8.992 1 92.94 99 ARG A CA 1
ATOM 798 C C . ARG A 1 99 ? -5.805 -8.68 -9.859 1 92.94 99 ARG A C 1
ATOM 800 O O . ARG A 1 99 ? -5.867 -8.594 -11.086 1 92.94 99 ARG A O 1
ATOM 807 N N . VAL A 1 100 ? -5.75 -9.82 -9.188 1 95.19 100 VAL A N 1
ATOM 808 C CA . VAL A 1 100 ? -5.789 -11.086 -9.906 1 95.19 100 VAL A CA 1
ATOM 809 C C . VAL A 1 100 ? -7.113 -11.219 -10.656 1 95.19 100 VAL A C 1
ATOM 811 O O . VAL A 1 100 ? -7.141 -11.625 -11.82 1 95.19 100 VAL A O 1
ATOM 814 N N . LYS A 1 101 ? -8.148 -10.852 -10 1 92.81 101 LYS A N 1
ATOM 815 C CA . LYS A 1 101 ? -9.469 -10.922 -10.617 1 92.81 101 LYS A CA 1
ATOM 816 C C . LYS A 1 101 ? -9.547 -10.047 -11.867 1 92.81 101 LYS A C 1
ATOM 818 O O . LYS A 1 101 ? -10.188 -10.406 -12.852 1 92.81 101 LYS A O 1
ATOM 823 N N . LYS A 1 102 ? -8.922 -8.969 -11.812 1 91.19 102 LYS A N 1
ATOM 824 C CA . LYS A 1 102 ? -8.914 -8.047 -12.945 1 91.19 102 LYS A CA 1
ATOM 825 C C . LYS A 1 102 ? -8.18 -8.641 -14.141 1 91.19 102 LYS A C 1
ATOM 827 O O . LYS A 1 102 ? -8.516 -8.352 -15.289 1 91.19 102 LYS A O 1
ATOM 832 N N . LYS A 1 103 ? -7.238 -9.453 -13.805 1 92.75 103 LYS A N 1
ATOM 833 C CA . LYS A 1 103 ? -6.422 -10.031 -14.875 1 92.75 103 LYS A CA 1
ATOM 834 C C . LYS A 1 103 ? -7.055 -11.305 -15.422 1 92.75 103 LYS A C 1
ATOM 836 O O . LYS A 1 103 ? -6.805 -11.68 -16.562 1 92.75 103 LYS A O 1
ATOM 841 N N . ILE A 1 104 ? -7.727 -11.992 -14.438 1 89.94 104 ILE A N 1
ATOM 842 C CA . ILE A 1 104 ? -8.359 -13.234 -14.859 1 89.94 104 ILE A CA 1
ATOM 843 C C . ILE A 1 104 ? -9.797 -12.953 -15.305 1 89.94 104 ILE A C 1
ATOM 845 O O . ILE A 1 104 ? -10.547 -12.266 -14.609 1 89.94 104 ILE A O 1
ATOM 849 N N . ALA A 1 105 ? -10.055 -12.656 -16.516 1 71.44 105 ALA A N 1
ATOM 850 C CA . ALA A 1 105 ? -11.398 -12.43 -17.047 1 71.44 105 ALA A CA 1
ATOM 851 C C . ALA A 1 105 ? -12.445 -13.203 -16.234 1 71.44 105 ALA A C 1
ATOM 853 O O . ALA A 1 105 ? -12.102 -14.062 -15.43 1 71.44 105 ALA A O 1
ATOM 854 N N . LYS A 1 106 ? -13.766 -12.68 -16.281 1 65.94 106 LYS A N 1
ATOM 855 C CA . LYS A 1 106 ? -14.945 -13.195 -15.586 1 65.94 106 LYS A CA 1
ATOM 856 C C . LYS A 1 106 ? -15.047 -14.711 -15.742 1 65.94 106 LYS A C 1
ATOM 858 O O . LYS A 1 106 ? -16.016 -15.219 -16.297 1 65.94 106 LYS A O 1
ATOM 863 N N . GLU A 1 107 ? -13.938 -15.352 -15.766 1 63.66 107 GLU A N 1
ATOM 864 C CA . GLU A 1 107 ? -14.148 -16.797 -15.758 1 63.66 107 GLU A CA 1
ATOM 865 C C . GLU A 1 107 ? -14.727 -17.266 -14.43 1 63.66 107 GLU A C 1
ATOM 867 O O . GLU A 1 107 ? -14.734 -16.516 -13.453 1 63.66 107 GLU A O 1
ATOM 872 N N . HIS A 1 108 ? -15.172 -18.406 -14.172 1 80 108 HIS A N 1
ATOM 873 C CA . HIS A 1 108 ? -15.914 -19.234 -13.219 1 80 108 HIS A CA 1
ATOM 874 C C . HIS A 1 108 ? -15.305 -19.141 -11.828 1 80 108 HIS A C 1
ATOM 876 O O . HIS A 1 108 ? -14.703 -20.094 -11.344 1 80 108 HIS A O 1
ATOM 882 N N . TRP A 1 109 ? -15.336 -17.984 -11.289 1 90.75 109 TRP A N 1
ATOM 883 C CA . TRP A 1 109 ? -14.969 -17.875 -9.883 1 90.75 109 TRP A CA 1
ATOM 884 C C . TRP A 1 109 ? -15.961 -18.641 -9 1 90.75 109 TRP A C 1
ATOM 886 O O . TRP A 1 109 ? -17.156 -18.375 -9.047 1 90.75 109 TRP A O 1
ATOM 896 N N . VAL A 1 110 ? -15.422 -19.609 -8.281 1 90.94 110 VAL A N 1
ATOM 897 C CA . VAL A 1 110 ? -16.25 -20.438 -7.41 1 90.94 110 VAL A CA 1
ATOM 898 C C . VAL A 1 110 ? -16.594 -19.688 -6.137 1 90.94 110 VAL A C 1
ATOM 900 O O . VAL A 1 110 ? -17.656 -19.891 -5.551 1 90.94 110 VAL A O 1
ATOM 903 N N . ASN A 1 111 ? -15.703 -18.844 -5.602 1 90.75 111 ASN A N 1
ATOM 904 C CA . ASN A 1 111 ? -15.906 -17.906 -4.504 1 90.75 111 ASN A CA 1
ATOM 905 C C . ASN A 1 111 ? -15.008 -16.688 -4.637 1 90.75 111 ASN A C 1
ATOM 907 O O . ASN A 1 111 ? -14.5 -16.391 -5.723 1 90.75 111 ASN A O 1
ATOM 911 N N . GLU A 1 112 ? -14.828 -15.938 -3.592 1 89.56 112 GLU A N 1
ATOM 912 C CA . GLU A 1 112 ? -14.156 -14.648 -3.654 1 89.56 112 GLU A CA 1
ATOM 913 C C . GLU A 1 112 ? -12.695 -14.805 -4.059 1 89.56 112 GLU A C 1
ATOM 915 O O . GLU A 1 112 ? -12.125 -13.914 -4.691 1 89.56 112 GLU A O 1
ATOM 920 N N . ASN A 1 113 ? -12.188 -15.977 -3.777 1 93.25 113 ASN A N 1
ATOM 921 C CA . ASN A 1 113 ? -10.742 -16.062 -3.998 1 93.25 113 ASN A CA 1
ATOM 922 C C . ASN A 1 113 ? -10.359 -17.406 -4.621 1 93.25 113 ASN A C 1
ATOM 924 O O . ASN A 1 113 ? -9.195 -17.797 -4.582 1 93.25 113 ASN A O 1
ATOM 928 N N . VAL A 1 114 ? -11.406 -18.125 -5.129 1 93.44 114 VAL A N 1
ATOM 929 C CA . VAL A 1 114 ? -11.133 -19.422 -5.766 1 93.44 114 VAL A CA 1
ATOM 930 C C . VAL A 1 114 ? -11.672 -19.406 -7.191 1 93.44 114 VAL A C 1
ATOM 932 O O . VAL A 1 114 ? -12.82 -19.016 -7.43 1 93.44 114 VAL A O 1
ATOM 935 N N . ILE A 1 115 ? -10.883 -19.922 -8.094 1 94.62 115 ILE A N 1
ATOM 936 C CA . ILE A 1 115 ? -11.297 -20 -9.492 1 94.62 115 ILE A CA 1
ATOM 937 C C . ILE A 1 115 ? -11.148 -21.438 -10 1 94.62 115 ILE A C 1
ATOM 939 O O . ILE A 1 115 ? -10.203 -22.125 -9.641 1 94.62 115 ILE A O 1
ATOM 943 N N . GLN A 1 116 ? -12.125 -21.891 -10.711 1 93.62 116 GLN A N 1
ATOM 944 C CA . GLN A 1 116 ? -11.961 -23.078 -11.531 1 93.62 116 GLN A CA 1
ATOM 945 C C . GLN A 1 116 ? -11.328 -22.734 -12.875 1 93.62 116 GLN A C 1
ATOM 947 O O . GLN A 1 116 ? -11.766 -21.797 -13.547 1 93.62 116 GLN A O 1
ATOM 952 N N . TYR A 1 117 ? -10.242 -23.391 -13.203 1 91.5 117 TYR A N 1
ATOM 953 C CA . TYR A 1 117 ? -9.492 -23.047 -14.414 1 91.5 117 TYR A CA 1
ATOM 954 C C . TYR A 1 117 ? -9.18 -24.281 -15.234 1 91.5 117 TYR A C 1
ATOM 956 O O . TYR A 1 117 ? -9.414 -25.406 -14.789 1 91.5 117 TYR A O 1
ATOM 964 N N . LYS A 1 118 ? -8.844 -24.094 -16.484 1 89.38 118 LYS A N 1
ATOM 965 C CA . LYS A 1 118 ? -8.516 -25.219 -17.359 1 89.38 118 LYS A CA 1
ATOM 966 C C . LYS A 1 118 ? -7.316 -26 -16.812 1 89.38 118 LYS A C 1
ATOM 968 O O . LYS A 1 118 ? -6.484 -25.438 -16.094 1 89.38 118 LYS A O 1
ATOM 973 N N . LYS A 1 119 ? -7.254 -27.219 -17.234 1 89.38 119 LYS A N 1
ATOM 974 C CA . LYS A 1 119 ? -6.148 -28.078 -16.812 1 89.38 119 LYS A CA 1
ATOM 975 C C . LYS A 1 119 ? -4.812 -27.547 -17.328 1 89.38 119 LYS A C 1
ATOM 977 O O . LYS A 1 119 ? -4.77 -26.844 -18.344 1 89.38 119 LYS A O 1
ATOM 982 N N . ASN A 1 120 ? -3.654 -27.781 -16.641 1 91.12 120 ASN A N 1
ATOM 983 C CA . ASN A 1 120 ? -2.281 -27.453 -17 1 91.12 120 ASN A CA 1
ATOM 984 C C . ASN A 1 120 ? -2.084 -25.938 -17.109 1 91.12 120 ASN A C 1
ATOM 986 O O . ASN A 1 120 ? -1.414 -25.469 -18.031 1 91.12 120 ASN A O 1
ATOM 990 N N . SER A 1 121 ? -2.814 -25.172 -16.234 1 93.38 121 SER A N 1
ATOM 991 C CA . SER A 1 121 ? -2.756 -23.703 -16.281 1 93.38 121 SER A CA 1
ATOM 992 C C . SER A 1 121 ? -1.883 -23.156 -15.164 1 93.38 121 SER A C 1
ATOM 994 O O . SER A 1 121 ? -1.912 -21.953 -14.891 1 93.38 121 SER A O 1
ATOM 996 N N . MET A 1 122 ? -1.179 -24 -14.508 1 94.44 122 MET A N 1
ATOM 997 C CA . MET A 1 122 ? -0.398 -23.594 -13.344 1 94.44 122 MET A CA 1
ATOM 998 C C . MET A 1 122 ? 0.566 -22.469 -13.703 1 94.44 122 MET A C 1
ATOM 1000 O O . MET A 1 122 ? 0.631 -21.453 -13 1 94.44 122 MET A O 1
ATOM 1004 N N . ARG A 1 123 ? 1.305 -22.625 -14.766 1 96.06 123 ARG A N 1
ATOM 1005 C CA . ARG A 1 123 ? 2.287 -21.625 -15.172 1 96.06 123 ARG A CA 1
ATOM 1006 C C . ARG A 1 123 ? 1.612 -20.297 -15.5 1 96.06 123 ARG A C 1
ATOM 1008 O O . ARG A 1 123 ? 2.156 -19.234 -15.203 1 96.06 123 ARG A O 1
ATOM 1015 N N . HIS A 1 124 ? 0.485 -20.422 -16.062 1 95.31 124 HIS A N 1
ATOM 1016 C CA . HIS A 1 124 ? -0.267 -19.219 -16.391 1 95.31 124 HIS A CA 1
ATOM 1017 C C . HIS A 1 124 ? -0.688 -18.484 -15.125 1 95.31 124 HIS A C 1
ATOM 1019 O O . HIS A 1 124 ? -0.535 -17.266 -15.031 1 95.31 124 HIS A O 1
ATOM 1025 N N . ILE A 1 125 ? -1.145 -19.219 -14.094 1 95.69 125 ILE A N 1
ATOM 1026 C CA . ILE A 1 125 ? -1.592 -18.641 -12.836 1 95.69 125 ILE A CA 1
ATOM 1027 C C . ILE A 1 125 ? -0.401 -18.047 -12.094 1 95.69 125 ILE A C 1
ATOM 1029 O O . ILE A 1 125 ? -0.498 -16.938 -11.539 1 95.69 125 ILE A O 1
ATOM 1033 N N . GLN A 1 126 ? 0.712 -18.719 -12.156 1 96.94 126 GLN A N 1
ATOM 1034 C CA . GLN A 1 126 ? 1.93 -18.172 -11.562 1 96.94 126 GLN A CA 1
ATOM 1035 C C . GLN A 1 126 ? 2.312 -16.844 -12.203 1 96.94 126 GLN A C 1
ATOM 1037 O O . GLN A 1 126 ? 2.719 -15.914 -11.508 1 96.94 126 GLN A O 1
ATOM 1042 N N . GLY A 1 127 ? 2.191 -16.797 -13.523 1 96.94 127 GLY A N 1
ATOM 1043 C CA . GLY A 1 127 ? 2.486 -15.57 -14.242 1 96.94 127 GLY A CA 1
ATOM 1044 C C . GLY A 1 127 ? 1.599 -14.414 -13.828 1 96.94 127 GLY A C 1
ATOM 1045 O O . GLY A 1 127 ? 2.08 -13.297 -13.625 1 96.94 127 GLY A O 1
ATOM 1046 N N . ILE A 1 128 ? 0.359 -14.695 -13.633 1 96.5 128 ILE A N 1
ATOM 1047 C CA . ILE A 1 128 ? -0.599 -13.664 -13.258 1 96.5 128 ILE A CA 1
ATOM 1048 C C . ILE A 1 128 ? -0.263 -13.141 -11.859 1 96.5 128 ILE A C 1
ATOM 1050 O O . ILE A 1 128 ? -0.226 -11.922 -11.641 1 96.5 128 ILE A O 1
ATOM 1054 N N . VAL A 1 129 ? -0.031 -14.062 -10.914 1 96.31 129 VAL A N 1
ATOM 1055 C CA . VAL A 1 129 ? 0.278 -13.672 -9.539 1 96.31 129 VAL A CA 1
ATOM 1056 C C . VAL A 1 129 ? 1.572 -12.859 -9.516 1 96.31 129 VAL A C 1
ATOM 1058 O O . VAL A 1 129 ? 1.647 -11.82 -8.852 1 96.31 129 VAL A O 1
ATOM 1061 N N . SER A 1 130 ? 2.553 -13.281 -10.289 1 96.19 130 SER A N 1
ATOM 1062 C CA . SER A 1 130 ? 3.822 -12.57 -10.375 1 96.19 130 SER A CA 1
ATOM 1063 C C . SER A 1 130 ? 3.627 -11.156 -10.914 1 96.19 130 SER A C 1
ATOM 1065 O O . SER A 1 130 ? 4.199 -10.203 -10.383 1 96.19 130 SER A O 1
ATOM 1067 N N . GLU A 1 131 ? 2.852 -11.078 -11.906 1 96.25 131 GLU A N 1
ATOM 1068 C CA . GLU A 1 131 ? 2.576 -9.773 -12.5 1 96.25 131 GLU A CA 1
ATOM 1069 C C . GLU A 1 131 ? 1.891 -8.852 -11.5 1 96.25 131 GLU A C 1
ATOM 1071 O O . GLU A 1 131 ? 2.203 -7.656 -11.43 1 96.25 131 GLU A O 1
ATOM 1076 N N . CYS A 1 132 ? 0.975 -9.406 -10.766 1 96.44 132 CYS A N 1
ATOM 1077 C CA . CYS A 1 132 ? 0.26 -8.609 -9.773 1 96.44 132 CYS A CA 1
ATOM 1078 C C . CYS A 1 132 ? 1.207 -8.109 -8.688 1 96.44 132 CYS A C 1
ATOM 1080 O O . CYS A 1 132 ? 1.126 -6.953 -8.273 1 96.44 132 CYS A O 1
ATOM 1082 N N . LEU A 1 133 ? 2.068 -8.961 -8.258 1 95.44 133 LEU A N 1
ATOM 1083 C CA . LEU A 1 133 ? 3.055 -8.578 -7.254 1 95.44 133 LEU A CA 1
ATOM 1084 C C . LEU A 1 133 ? 3.969 -7.477 -7.785 1 95.44 133 LEU A C 1
ATOM 1086 O O . LEU A 1 133 ? 4.273 -6.52 -7.074 1 95.44 133 LEU A O 1
ATOM 1090 N N . GLN A 1 134 ? 4.328 -7.609 -9.047 1 94.19 134 GLN A N 1
ATOM 1091 C CA . GLN A 1 134 ? 5.188 -6.602 -9.664 1 94.19 134 GLN A CA 1
ATOM 1092 C C . GLN A 1 134 ? 4.453 -5.273 -9.828 1 94.19 134 GLN A C 1
ATOM 1094 O O . GLN A 1 134 ? 5.051 -4.207 -9.68 1 94.19 134 GLN A O 1
ATOM 1099 N N . GLU A 1 135 ? 3.246 -5.379 -10.148 1 93.81 135 GLU A N 1
ATOM 1100 C CA . GLU A 1 135 ? 2.443 -4.164 -10.266 1 93.81 135 GLU A CA 1
ATOM 1101 C C . GLU A 1 135 ? 2.396 -3.406 -8.938 1 93.81 135 GLU A C 1
ATOM 1103 O O . GLU A 1 135 ? 2.471 -2.176 -8.914 1 93.81 135 GLU A O 1
ATOM 1108 N N . GLU A 1 136 ? 2.225 -4.141 -7.871 1 94.44 136 GLU A N 1
ATOM 1109 C CA . GLU A 1 136 ? 2.234 -3.5 -6.562 1 94.44 136 GLU A CA 1
ATOM 1110 C C . GLU A 1 136 ? 3.557 -2.779 -6.309 1 94.44 136 GLU A C 1
ATOM 1112 O O . GLU A 1 136 ? 3.568 -1.649 -5.816 1 94.44 136 GLU A O 1
ATOM 1117 N N . CYS A 1 137 ? 4.629 -3.385 -6.676 1 94.06 137 CYS A N 1
ATOM 1118 C CA . CYS A 1 137 ? 5.945 -2.77 -6.527 1 94.06 137 CYS A CA 1
ATOM 1119 C C . CYS A 1 137 ? 6.047 -1.499 -7.359 1 94.06 137 CYS A C 1
ATOM 1121 O O . CYS A 1 137 ? 6.586 -0.491 -6.898 1 94.06 137 CYS A O 1
ATOM 1123 N N . ASN A 1 138 ? 5.531 -1.626 -8.531 1 94.06 138 ASN A N 1
ATOM 1124 C CA . ASN A 1 138 ? 5.516 -0.448 -9.391 1 94.06 138 ASN A CA 1
ATOM 1125 C C . ASN A 1 138 ? 4.734 0.699 -8.758 1 94.06 138 ASN A C 1
ATOM 1127 O O . ASN A 1 138 ? 5.156 1.854 -8.82 1 94.06 138 ASN A O 1
ATOM 1131 N N . ASP A 1 139 ? 3.613 0.359 -8.188 1 93.56 139 ASP A N 1
ATOM 1132 C CA . ASP A 1 139 ? 2.781 1.374 -7.551 1 93.56 139 ASP A CA 1
ATOM 1133 C C . ASP A 1 139 ? 3.518 2.033 -6.383 1 93.56 139 ASP A C 1
ATOM 1135 O O . ASP A 1 139 ? 3.438 3.248 -6.203 1 93.56 139 ASP A O 1
ATOM 1139 N N . ILE A 1 140 ? 4.172 1.243 -5.609 1 94.31 140 ILE A N 1
ATOM 1140 C CA . ILE A 1 140 ? 4.934 1.768 -4.48 1 94.31 140 ILE A CA 1
ATOM 1141 C C . ILE A 1 140 ? 6.047 2.682 -4.992 1 94.31 140 ILE A C 1
ATOM 1143 O O . ILE A 1 140 ? 6.293 3.748 -4.422 1 94.31 140 ILE A O 1
ATOM 1147 N N . TYR A 1 141 ? 6.688 2.254 -6.074 1 93.75 141 TYR A N 1
ATOM 1148 C CA . TYR A 1 141 ? 7.734 3.074 -6.676 1 93.75 141 TYR A CA 1
ATOM 1149 C C . TYR A 1 141 ? 7.188 4.434 -7.094 1 93.75 141 TYR A C 1
ATOM 1151 O O . TYR A 1 141 ? 7.793 5.469 -6.805 1 93.75 141 TYR A O 1
ATOM 1159 N N . GLN A 1 142 ? 6.074 4.43 -7.719 1 93.25 142 GLN A N 1
ATOM 1160 C CA . GLN A 1 142 ? 5.434 5.668 -8.148 1 93.25 142 GLN A CA 1
ATOM 1161 C C . GLN A 1 142 ? 5.102 6.559 -6.957 1 93.25 142 GLN A C 1
ATOM 1163 O O . GLN A 1 142 ? 5.328 7.77 -7 1 93.25 142 GLN A O 1
ATOM 1168 N N . TYR A 1 143 ? 4.574 5.93 -5.969 1 93.62 143 TYR A N 1
ATOM 1169 C CA . TYR A 1 143 ? 4.223 6.648 -4.75 1 93.62 143 TYR A CA 1
ATOM 1170 C C . TYR A 1 143 ? 5.449 7.324 -4.141 1 93.62 143 TYR A C 1
ATOM 1172 O O . TYR A 1 143 ? 5.402 8.508 -3.791 1 93.62 143 TYR A O 1
ATOM 1180 N N . LEU A 1 144 ? 6.527 6.625 -4.07 1 92.81 144 LEU A N 1
ATOM 1181 C CA . LEU A 1 144 ? 7.762 7.152 -3.496 1 92.81 144 LEU A CA 1
ATOM 1182 C C . LEU A 1 144 ? 8.328 8.273 -4.359 1 92.81 144 LEU A C 1
ATOM 1184 O O . LEU A 1 144 ? 8.805 9.281 -3.836 1 92.81 144 LEU A O 1
ATOM 1188 N N . CYS A 1 145 ? 8.281 8.07 -5.668 1 90.81 145 CYS A N 1
ATOM 1189 C CA . CYS A 1 145 ? 8.719 9.125 -6.582 1 90.81 145 CYS A CA 1
ATOM 1190 C C . CYS A 1 145 ? 7.898 10.398 -6.383 1 90.81 145 CYS A C 1
ATOM 1192 O O . CYS A 1 145 ? 8.453 11.492 -6.363 1 90.81 145 CYS A O 1
ATOM 1194 N N . TYR A 1 146 ? 6.672 10.219 -6.238 1 91.75 146 TYR A N 1
ATOM 1195 C CA . TYR A 1 146 ? 5.789 11.359 -6.023 1 91.75 146 TYR A CA 1
ATOM 1196 C C . TYR A 1 146 ? 6.148 12.086 -4.734 1 91.75 146 TYR A C 1
ATOM 1198 O O . TYR A 1 146 ? 6.238 13.32 -4.715 1 91.75 146 TYR A O 1
ATOM 1206 N N . LEU A 1 147 ? 6.23 11.297 -3.627 1 90.56 147 LEU A N 1
ATOM 1207 C CA . LEU A 1 147 ? 6.594 11.906 -2.35 1 90.56 147 LEU A CA 1
ATOM 1208 C C . LEU A 1 147 ? 7.898 12.68 -2.469 1 90.56 147 LEU A C 1
ATOM 1210 O O . LEU A 1 147 ? 8.023 13.789 -1.936 1 90.56 147 LEU A O 1
ATOM 1214 N N . ARG A 1 148 ? 8.82 12.18 -3.131 1 87.19 148 ARG A N 1
ATOM 1215 C CA . ARG A 1 148 ? 10.125 12.805 -3.303 1 87.19 148 ARG A CA 1
ATOM 1216 C C . ARG A 1 148 ? 10.008 14.117 -4.074 1 87.19 148 ARG A C 1
ATOM 1218 O O . ARG A 1 148 ? 10.641 15.109 -3.721 1 87.19 148 ARG A O 1
ATOM 1225 N N . GLN A 1 149 ? 9.297 14.078 -5.07 1 86.06 149 GLN A N 1
ATOM 1226 C CA . GLN A 1 149 ? 9.133 15.258 -5.922 1 86.06 149 GLN A CA 1
ATOM 1227 C C . GLN A 1 149 ? 8.383 16.359 -5.191 1 86.06 149 GLN A C 1
ATOM 1229 O O . GLN A 1 149 ? 8.586 17.547 -5.48 1 86.06 149 GLN A O 1
ATOM 1234 N N . ASN A 1 150 ? 7.555 15.945 -4.277 1 82.5 150 ASN A N 1
ATOM 1235 C CA . ASN A 1 150 ? 6.711 16.922 -3.602 1 82.5 150 ASN A CA 1
ATOM 1236 C C . ASN A 1 150 ? 7.176 17.172 -2.17 1 82.5 150 ASN A C 1
ATOM 1238 O O . ASN A 1 150 ? 6.441 17.75 -1.366 1 82.5 150 ASN A O 1
ATOM 1242 N N . ASP A 1 151 ? 8.266 16.578 -1.886 1 77.06 151 ASP A N 1
ATOM 1243 C CA . ASP A 1 151 ? 8.859 16.844 -0.575 1 77.06 151 ASP A CA 1
ATOM 1244 C C . ASP A 1 151 ? 9.258 18.312 -0.43 1 77.06 151 ASP A C 1
ATOM 1246 O O . ASP A 1 151 ? 10.078 18.812 -1.194 1 77.06 151 ASP A O 1
ATOM 1250 N N . PRO A 1 152 ? 8.586 18.906 0.454 1 63.28 152 PRO A N 1
ATOM 1251 C CA . PRO A 1 152 ? 8.914 20.328 0.605 1 63.28 152 PRO A CA 1
ATOM 1252 C C . PRO A 1 152 ? 10.344 20.547 1.085 1 63.28 152 PRO A C 1
ATOM 1254 O O . PRO A 1 152 ? 10.883 21.656 0.942 1 63.28 152 PRO A O 1
ATOM 1257 N N . ASN A 1 153 ? 10.859 19.547 1.805 1 57.91 153 ASN A N 1
ATOM 1258 C CA . ASN A 1 153 ? 12.195 19.719 2.383 1 57.91 153 ASN A CA 1
ATOM 1259 C C . ASN A 1 153 ? 13.289 19.422 1.366 1 57.91 153 ASN A C 1
ATOM 1261 O O . ASN A 1 153 ? 14.461 19.281 1.73 1 57.91 153 ASN A O 1
ATOM 1265 N N . LYS A 1 154 ? 12.938 19.469 0.091 1 56.38 154 LYS A N 1
ATOM 1266 C CA . LYS A 1 154 ? 14.008 19.312 -0.891 1 56.38 154 LYS A CA 1
ATOM 1267 C C . LYS A 1 154 ? 14.891 20.562 -0.925 1 56.38 154 LYS A C 1
ATOM 1269 O O . LYS A 1 154 ? 14.43 21.672 -0.66 1 56.38 154 LYS A O 1
ATOM 1274 N N . MET B 1 1 ? 30.578 -42 -32.688 1 29.2 1 MET B N 1
ATOM 1275 C CA . MET B 1 1 ? 31.016 -40.656 -32.969 1 29.2 1 MET B CA 1
ATOM 1276 C C . MET B 1 1 ? 30.234 -39.656 -32.094 1 29.2 1 MET B C 1
ATOM 1278 O O . MET B 1 1 ? 29.031 -39.469 -32.312 1 29.2 1 MET B O 1
ATOM 1282 N N . THR B 1 2 ? 30.531 -39.375 -30.812 1 27.67 2 THR B N 1
ATOM 1283 C CA . THR B 1 2 ? 29.75 -38.875 -29.688 1 27.67 2 THR B CA 1
ATOM 1284 C C . THR B 1 2 ? 29.609 -37.344 -29.75 1 27.67 2 THR B C 1
ATOM 1286 O O . THR B 1 2 ? 30.625 -36.656 -29.812 1 27.67 2 THR B O 1
ATOM 1289 N N . SER B 1 3 ? 28.609 -36.75 -30.328 1 28.47 3 SER B N 1
ATOM 1290 C CA . SER B 1 3 ? 28.406 -35.312 -30.578 1 28.47 3 SER B CA 1
ATOM 1291 C C . SER B 1 3 ? 28.391 -34.531 -29.281 1 28.47 3 SER B C 1
ATOM 1293 O O . SER B 1 3 ? 27.562 -34.781 -28.391 1 28.47 3 SER B O 1
ATOM 1295 N N . THR B 1 4 ? 29.531 -34.031 -28.797 1 27.41 4 THR B N 1
ATOM 1296 C CA . THR B 1 4 ? 29.781 -33.219 -27.594 1 27.41 4 THR B CA 1
ATOM 1297 C C . THR B 1 4 ? 29.047 -31.891 -27.688 1 27.41 4 THR B C 1
ATOM 1299 O O . THR B 1 4 ? 29.312 -31.094 -28.578 1 27.41 4 THR B O 1
ATOM 1302 N N . THR B 1 5 ? 27.75 -31.781 -27.406 1 25.42 5 THR B N 1
ATOM 1303 C CA . THR B 1 5 ? 26.969 -30.547 -27.453 1 25.42 5 THR B CA 1
ATOM 1304 C C . THR B 1 5 ? 27.594 -29.484 -26.547 1 25.42 5 THR B C 1
ATOM 1306 O O . THR B 1 5 ? 27.672 -29.672 -25.328 1 25.42 5 THR B O 1
ATOM 1309 N N . ASN B 1 6 ? 28.547 -28.688 -26.953 1 26.78 6 ASN B N 1
ATOM 1310 C CA . ASN B 1 6 ? 29.203 -27.562 -26.281 1 26.78 6 ASN B CA 1
ATOM 1311 C C . ASN B 1 6 ? 28.188 -26.5 -25.875 1 26.78 6 ASN B C 1
ATOM 1313 O O . ASN B 1 6 ? 27.578 -25.859 -26.719 1 26.78 6 ASN B O 1
ATOM 1317 N N . VAL B 1 7 ? 27.406 -26.703 -24.875 1 26.58 7 VAL B N 1
ATOM 1318 C CA . VAL B 1 7 ? 26.5 -25.688 -24.344 1 26.58 7 VAL B CA 1
ATOM 1319 C C . VAL B 1 7 ? 27.297 -24.438 -23.984 1 26.58 7 VAL B C 1
ATOM 1321 O O . VAL B 1 7 ? 28.188 -24.469 -23.125 1 26.58 7 VAL B O 1
ATOM 1324 N N . LEU B 1 8 ? 27.641 -23.625 -24.906 1 27.48 8 LEU B N 1
ATOM 1325 C CA . LEU B 1 8 ? 28.344 -22.359 -24.703 1 27.48 8 LEU B CA 1
ATOM 1326 C C . LEU B 1 8 ? 27.641 -21.516 -23.641 1 27.48 8 LEU B C 1
ATOM 1328 O O . LEU B 1 8 ? 26.422 -21.312 -23.719 1 27.48 8 LEU B O 1
ATOM 1332 N N . SER B 1 9 ? 28.062 -21.531 -22.422 1 26.23 9 SER B N 1
ATOM 1333 C CA . SER B 1 9 ? 27.75 -20.656 -21.297 1 26.23 9 SER B CA 1
ATOM 1334 C C . SER B 1 9 ? 27.844 -19.188 -21.703 1 26.23 9 SER B C 1
ATOM 1336 O O . SER B 1 9 ? 28.938 -18.672 -21.953 1 26.23 9 SER B O 1
ATOM 1338 N N . ILE B 1 10 ? 27.141 -18.719 -22.609 1 26.53 10 ILE B N 1
ATOM 1339 C CA . ILE B 1 10 ? 27.266 -17.297 -22.953 1 26.53 10 ILE B CA 1
ATOM 1340 C C . ILE B 1 10 ? 27.172 -16.453 -21.672 1 26.53 10 ILE B C 1
ATOM 1342 O O . ILE B 1 10 ? 26.188 -16.531 -20.953 1 26.53 10 ILE B O 1
ATOM 1346 N N . GLY B 1 11 ? 28.188 -16.125 -21.016 1 28.98 11 GLY B N 1
ATOM 1347 C CA . GLY B 1 11 ? 28.406 -15.125 -19.984 1 28.98 11 GLY B CA 1
ATOM 1348 C C . GLY B 1 11 ? 27.562 -13.875 -20.172 1 28.98 11 GLY B C 1
ATOM 1349 O O . GLY B 1 11 ? 27.656 -13.219 -21.219 1 28.98 11 GLY B O 1
ATOM 1350 N N . ASN B 1 12 ? 26.312 -13.906 -19.969 1 28.58 12 ASN B N 1
ATOM 1351 C CA . ASN B 1 12 ? 25.5 -12.695 -20.125 1 28.58 12 ASN B CA 1
ATOM 1352 C C . ASN B 1 12 ? 26.203 -11.469 -19.547 1 28.58 12 ASN B C 1
ATOM 1354 O O . ASN B 1 12 ? 26.469 -11.406 -18.344 1 28.58 12 ASN B O 1
ATOM 1358 N N . GLU B 1 13 ? 27.109 -10.789 -20.172 1 31.27 13 GLU B N 1
ATOM 1359 C CA . GLU B 1 13 ? 27.609 -9.43 -19.938 1 31.27 13 GLU B CA 1
ATOM 1360 C C . GLU B 1 13 ? 26.469 -8.484 -19.562 1 31.27 13 GLU B C 1
ATOM 1362 O O . GLU B 1 13 ? 25.844 -7.871 -20.422 1 31.27 13 GLU B O 1
ATOM 1367 N N . THR B 1 14 ? 25.5 -8.914 -18.984 1 30.45 14 THR B N 1
ATOM 1368 C CA . THR B 1 14 ? 24.625 -7.855 -18.5 1 30.45 14 THR B CA 1
ATOM 1369 C C . THR B 1 14 ? 25.438 -6.723 -17.875 1 30.45 14 THR B C 1
ATOM 1371 O O . THR B 1 14 ? 26.094 -6.914 -16.859 1 30.45 14 THR B O 1
ATOM 1374 N N . GLU B 1 15 ? 26.078 -5.93 -18.656 1 31.06 15 GLU B N 1
ATOM 1375 C CA . GLU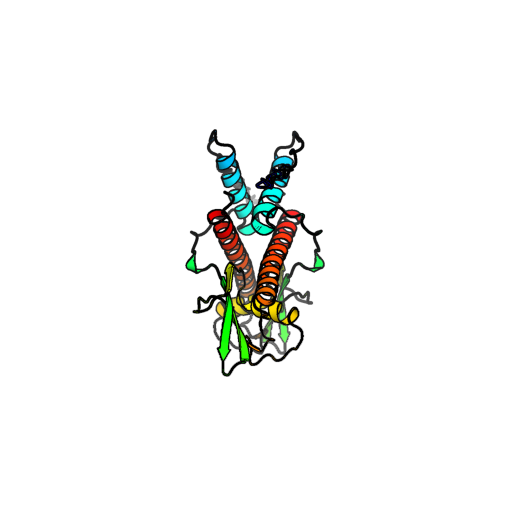 B 1 15 ? 26.672 -4.656 -18.25 1 31.06 15 GLU B CA 1
ATOM 1376 C C . GLU B 1 15 ? 25.875 -4.02 -17.109 1 31.06 15 GLU B C 1
ATOM 1378 O O . GLU B 1 15 ? 24.656 -3.857 -17.203 1 31.06 15 GLU B O 1
ATOM 1383 N N . GLU B 1 16 ? 26.219 -4.312 -15.945 1 34.16 16 GLU B N 1
ATOM 1384 C CA . GLU B 1 16 ? 25.812 -3.506 -14.797 1 34.16 16 GLU B CA 1
ATOM 1385 C C . GLU B 1 16 ? 25.641 -2.041 -15.188 1 34.16 16 GLU B C 1
ATOM 1387 O O . GLU B 1 16 ? 26.625 -1.354 -15.477 1 34.16 16 GLU B O 1
ATOM 1392 N N . LEU B 1 17 ? 24.844 -1.836 -16.156 1 31.67 17 LEU B N 1
ATOM 1393 C CA . LEU B 1 17 ? 24.547 -0.419 -16.344 1 31.67 17 LEU B CA 1
ATOM 1394 C C . LEU B 1 17 ? 24.578 0.314 -15 1 31.67 17 LEU B C 1
ATOM 1396 O O . LEU B 1 17 ? 23.578 0.325 -14.273 1 31.67 17 LEU B O 1
ATOM 1400 N N . TYR B 1 18 ? 25.531 -0.012 -14.219 1 33.09 18 TYR B N 1
ATOM 1401 C CA . TYR B 1 18 ? 25.781 1.017 -13.219 1 33.09 18 TYR B CA 1
ATOM 1402 C C . TYR B 1 18 ? 25.641 2.41 -13.82 1 33.09 18 TYR B C 1
ATOM 1404 O O . TYR B 1 18 ? 26.328 2.75 -14.781 1 33.09 18 TYR B O 1
ATOM 1412 N N . TYR B 1 19 ? 24.484 2.863 -14.125 1 33.03 19 TYR B N 1
ATOM 1413 C CA . TYR B 1 19 ? 24.328 4.277 -14.438 1 33.03 19 TYR B CA 1
ATOM 1414 C C . TYR B 1 19 ? 25.5 5.094 -13.906 1 33.03 19 TYR B C 1
ATOM 1416 O O . TYR B 1 19 ? 25.828 5.02 -12.719 1 33.03 19 TYR B O 1
ATOM 1424 N N . LYS B 1 20 ? 26.531 5.164 -14.68 1 37.75 20 LYS B N 1
ATOM 1425 C CA . LYS B 1 20 ? 27.562 6.152 -14.43 1 37.75 20 LYS B CA 1
ATOM 1426 C C . LYS B 1 20 ? 26.984 7.426 -13.82 1 37.75 20 LYS B C 1
ATOM 1428 O O . LYS B 1 20 ? 26.141 8.078 -14.43 1 37.75 20 LYS B O 1
ATOM 1433 N N . VAL B 1 21 ? 26.734 7.441 -12.547 1 39.81 21 VAL B N 1
ATOM 1434 C CA . VAL B 1 21 ? 26.5 8.711 -11.867 1 39.81 21 VAL B CA 1
ATOM 1435 C C . VAL B 1 21 ? 27.266 9.828 -12.57 1 39.81 21 VAL B C 1
ATOM 1437 O O . VAL B 1 21 ? 28.484 9.75 -12.711 1 39.81 21 VAL B O 1
ATOM 1440 N N . GLN B 1 22 ? 26.688 10.398 -13.492 1 38.28 22 GLN B N 1
ATOM 1441 C CA . GLN B 1 22 ? 27.406 11.609 -13.883 1 38.28 22 GLN B CA 1
ATOM 1442 C C . GLN B 1 22 ? 28.016 12.305 -12.672 1 38.28 22 GLN B C 1
ATOM 1444 O O . GLN B 1 22 ? 27.344 12.461 -11.641 1 38.28 22 GLN B O 1
ATOM 1449 N N . LYS B 1 23 ? 29.297 12.281 -12.492 1 44.41 23 LYS B N 1
ATOM 1450 C CA . LYS B 1 23 ? 30.047 13.062 -11.508 1 44.41 23 LYS B CA 1
ATOM 1451 C C . LYS B 1 23 ? 29.453 14.469 -11.367 1 44.41 23 LYS B C 1
ATOM 1453 O O . LYS B 1 23 ? 29.641 15.312 -12.25 1 44.41 23 LYS B O 1
ATOM 1458 N N . THR B 1 24 ? 28.109 14.492 -11.125 1 47.75 24 THR B N 1
ATOM 1459 C CA . THR B 1 24 ? 27.828 15.883 -10.805 1 47.75 24 THR B CA 1
ATOM 1460 C C . THR B 1 24 ? 28.609 16.328 -9.57 1 47.75 24 THR B C 1
ATOM 1462 O O . THR B 1 24 ? 28.906 15.516 -8.695 1 47.75 24 THR B O 1
ATOM 1465 N N . SER B 1 25 ? 29.203 17.297 -9.625 1 54.06 25 SER B N 1
ATOM 1466 C CA . SER B 1 25 ? 29.844 17.969 -8.5 1 54.06 25 SER B CA 1
ATOM 1467 C C . SER B 1 25 ? 28.844 18.281 -7.398 1 54.06 25 SER B C 1
ATOM 1469 O O . SER B 1 25 ? 29.234 18.672 -6.293 1 54.06 25 SER B O 1
ATOM 1471 N N . ASN B 1 26 ? 27.5 18.109 -7.762 1 57.5 26 ASN B N 1
ATOM 1472 C CA . ASN B 1 26 ? 26.531 18.422 -6.715 1 57.5 26 ASN B CA 1
ATOM 1473 C C . ASN B 1 26 ? 26.156 17.188 -5.91 1 57.5 26 ASN B C 1
ATOM 1475 O O . ASN B 1 26 ? 25.484 16.281 -6.426 1 57.5 26 ASN B O 1
ATOM 1479 N N . PRO B 1 27 ? 26.641 16.984 -4.797 1 60.06 27 PRO B N 1
ATOM 1480 C CA . PRO B 1 27 ? 26.422 15.82 -3.932 1 60.06 27 PRO B CA 1
ATOM 1481 C C . PRO B 1 27 ? 24.953 15.445 -3.793 1 60.06 27 PRO B C 1
ATOM 1483 O O . PRO B 1 27 ? 24.609 14.258 -3.76 1 60.06 27 PRO B O 1
ATOM 1486 N N . LYS B 1 28 ? 24.172 16.531 -3.85 1 62.69 28 LYS B N 1
ATOM 1487 C CA . LYS B 1 28 ? 22.734 16.266 -3.686 1 62.69 28 LYS B CA 1
ATOM 1488 C C . LYS B 1 28 ? 22.172 15.516 -4.891 1 62.69 28 LYS B C 1
ATOM 1490 O O . LYS B 1 28 ? 21.391 14.578 -4.738 1 62.69 28 LYS B O 1
ATOM 1495 N N . ALA B 1 29 ? 22.531 15.953 -6.051 1 65.06 29 ALA B N 1
ATOM 1496 C CA . ALA B 1 29 ? 22.062 15.32 -7.285 1 65.06 29 ALA B CA 1
ATOM 1497 C C . ALA B 1 29 ? 22.547 13.867 -7.363 1 65.06 29 ALA B C 1
ATOM 1499 O O . ALA B 1 29 ? 21.797 12.984 -7.793 1 65.06 29 ALA B O 1
ATOM 1500 N N . TYR B 1 30 ? 23.672 13.633 -6.918 1 64.94 30 TYR B N 1
ATOM 1501 C CA . TYR B 1 30 ? 24.219 12.281 -6.918 1 64.94 30 TYR B CA 1
ATOM 1502 C C . TYR B 1 30 ? 23.438 11.375 -5.973 1 64.94 30 TYR B C 1
ATOM 1504 O O . TYR B 1 30 ? 23.125 10.234 -6.316 1 64.94 30 TYR B O 1
ATOM 1512 N N . PHE B 1 31 ? 23.078 12.031 -4.969 1 65.75 31 PHE B N 1
ATOM 1513 C CA . PHE B 1 31 ? 22.359 11.242 -3.967 1 65.75 31 PHE B CA 1
ATOM 1514 C C . PHE B 1 31 ? 20.969 10.875 -4.449 1 65.75 31 PHE B C 1
ATOM 1516 O O . PHE B 1 31 ? 20.531 9.742 -4.285 1 65.75 31 PHE B O 1
ATOM 1523 N N . GLU B 1 32 ? 20.375 11.859 -5.059 1 70.62 32 GLU B N 1
ATOM 1524 C CA . GLU B 1 32 ? 19.031 11.609 -5.586 1 70.62 32 GLU B CA 1
ATOM 1525 C C . GLU B 1 32 ? 19.047 10.523 -6.656 1 70.62 32 GLU B C 1
ATOM 1527 O O . GLU B 1 32 ? 18.188 9.656 -6.684 1 70.62 32 GLU B O 1
ATOM 1532 N N . PHE B 1 33 ? 20.047 10.586 -7.418 1 71.88 33 PHE B N 1
ATOM 1533 C CA . PHE B 1 33 ? 20.203 9.594 -8.477 1 71.88 33 PHE B CA 1
ATOM 1534 C C . PHE B 1 33 ? 20.453 8.211 -7.883 1 71.88 33 PHE B C 1
ATOM 1536 O O . PHE B 1 33 ? 19.844 7.227 -8.32 1 71.88 33 PHE B O 1
ATOM 1543 N N . GLU B 1 34 ? 21.188 8.211 -6.902 1 74.56 34 GLU B N 1
ATOM 1544 C CA . GLU B 1 34 ? 21.5 6.922 -6.281 1 74.56 34 GLU B CA 1
ATOM 1545 C C . GLU B 1 34 ? 20.297 6.348 -5.559 1 74.56 34 GLU B C 1
ATOM 1547 O O . GLU B 1 34 ? 20.062 5.137 -5.582 1 74.56 34 GLU B O 1
ATOM 1552 N N . PHE B 1 35 ? 19.562 7.262 -4.977 1 78.81 35 PHE B N 1
ATOM 1553 C CA . PHE B 1 35 ? 18.344 6.828 -4.293 1 78.81 35 PHE B CA 1
ATOM 1554 C C . PHE B 1 35 ? 17.359 6.207 -5.277 1 78.81 35 PHE B C 1
ATOM 1556 O O . PHE B 1 35 ? 16.812 5.133 -5.023 1 78.81 35 PHE B O 1
ATOM 1563 N N . GLU B 1 36 ? 17.203 6.84 -6.367 1 81.25 36 GLU B N 1
ATOM 1564 C CA . GLU B 1 36 ? 16.297 6.344 -7.387 1 81.25 36 GLU B CA 1
ATOM 1565 C C . GLU B 1 36 ? 16.75 4.992 -7.93 1 81.25 36 GLU B C 1
ATOM 1567 O O . GLU B 1 36 ? 15.93 4.086 -8.125 1 81.25 36 GLU B O 1
ATOM 1572 N N . ASN B 1 37 ? 17.953 4.898 -8.125 1 82.19 37 ASN B N 1
ATOM 1573 C CA . ASN B 1 37 ? 18.516 3.65 -8.641 1 82.19 37 ASN B CA 1
ATOM 1574 C C . ASN B 1 37 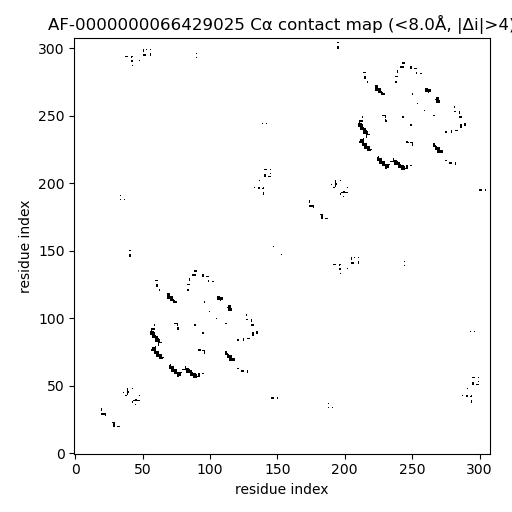? 18.312 2.498 -7.66 1 82.19 37 ASN B C 1
ATOM 1576 O O . ASN B 1 37 ? 17.984 1.381 -8.07 1 82.19 37 ASN B O 1
ATOM 1580 N N . HIS B 1 38 ? 18.484 2.811 -6.465 1 84.69 38 HIS B N 1
ATOM 1581 C CA . HIS B 1 38 ? 18.328 1.783 -5.445 1 84.69 38 HIS B CA 1
ATOM 1582 C C . HIS B 1 38 ? 16.859 1.357 -5.32 1 84.69 38 HIS B C 1
ATOM 1584 O O . HIS B 1 38 ? 16.578 0.167 -5.184 1 84.69 38 HIS B O 1
ATOM 1590 N N . MET B 1 39 ? 16.062 2.348 -5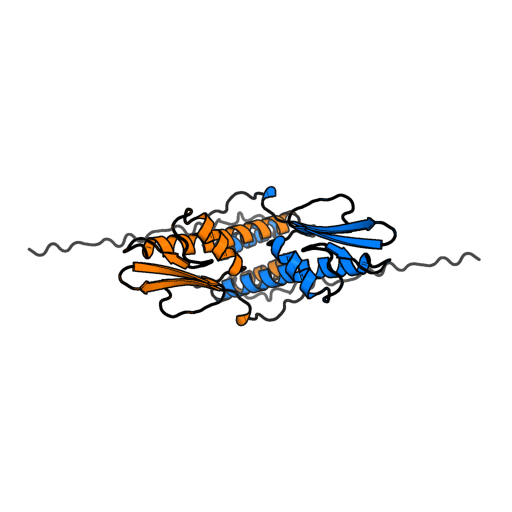.398 1 88.38 39 MET B N 1
ATOM 1591 C CA . MET B 1 39 ? 14.633 2.033 -5.344 1 88.38 39 MET B CA 1
ATOM 1592 C C . MET B 1 39 ? 14.219 1.18 -6.539 1 88.38 39 MET B C 1
ATOM 1594 O O . MET B 1 39 ? 13.43 0.243 -6.395 1 88.38 39 MET B O 1
ATOM 1598 N N . ARG B 1 40 ? 14.758 1.487 -7.633 1 89.5 40 ARG B N 1
ATOM 1599 C CA . ARG B 1 40 ? 14.461 0.729 -8.844 1 89.5 40 ARG B CA 1
ATOM 1600 C C . ARG B 1 40 ? 14.922 -0.718 -8.711 1 89.5 40 ARG B C 1
ATOM 1602 O O . ARG B 1 40 ? 14.195 -1.644 -9.07 1 89.5 40 ARG B O 1
ATOM 1609 N N . LYS B 1 41 ? 16.109 -0.857 -8.203 1 87.88 41 LYS B N 1
ATOM 1610 C CA . LYS B 1 41 ? 16.641 -2.203 -8.008 1 87.88 41 LYS B CA 1
ATOM 1611 C C . LYS B 1 41 ? 15.805 -2.984 -7.004 1 87.88 41 LYS B C 1
ATOM 1613 O O . LYS B 1 41 ? 15.492 -4.156 -7.223 1 87.88 41 LYS B O 1
ATOM 1618 N N . LEU B 1 42 ? 15.484 -2.27 -5.984 1 89.56 42 LEU B N 1
ATOM 1619 C CA . LEU B 1 42 ? 14.766 -2.904 -4.887 1 89.56 42 LEU B CA 1
ATOM 1620 C C . LEU B 1 42 ? 13.352 -3.275 -5.309 1 89.56 42 LEU B C 1
ATOM 1622 O O . LEU B 1 42 ? 12.875 -4.375 -5.012 1 89.56 42 LEU B O 1
ATOM 1626 N N . LEU B 1 43 ? 12.68 -2.375 -6.102 1 93.38 43 LEU B N 1
ATOM 1627 C CA . LEU B 1 43 ? 11.25 -2.531 -6.332 1 93.38 43 LEU B CA 1
ATOM 1628 C C . LEU B 1 43 ? 10.977 -3.021 -7.75 1 93.38 43 LEU B C 1
ATOM 1630 O O . LEU B 1 43 ? 9.953 -3.664 -8 1 93.38 43 LEU B O 1
ATOM 1634 N N . LEU B 1 44 ? 11.891 -2.781 -8.648 1 93.56 44 LEU B N 1
ATOM 1635 C CA . LEU B 1 44 ? 11.594 -3.051 -10.047 1 93.56 44 LEU B CA 1
ATOM 1636 C C . LEU B 1 44 ? 12.602 -4.027 -10.641 1 93.56 44 LEU B C 1
ATOM 1638 O O . LEU B 1 44 ? 12.648 -4.211 -11.859 1 93.56 44 LEU B O 1
ATOM 1642 N N . ASN B 1 45 ? 13.445 -4.582 -9.766 1 87 45 ASN B N 1
ATOM 1643 C CA . AS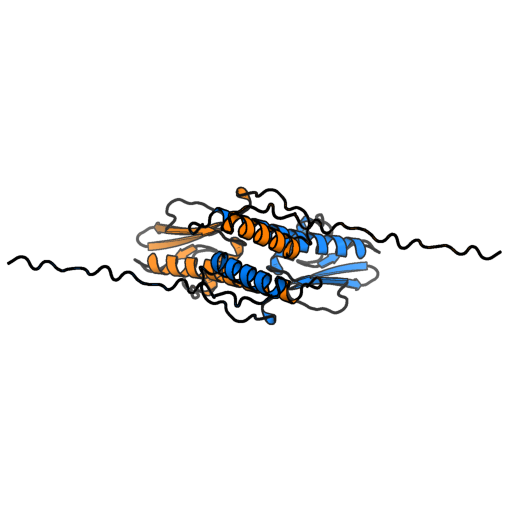N B 1 45 ? 14.484 -5.5 -10.219 1 87 45 ASN B CA 1
ATOM 1644 C C . ASN B 1 45 ? 15.383 -4.852 -11.266 1 87 45 ASN B C 1
ATOM 1646 O O . ASN B 1 45 ? 15.781 -5.5 -12.234 1 87 45 ASN B O 1
ATOM 1650 N N . GLY B 1 46 ? 15.516 -3.576 -11.141 1 85.06 46 GLY B N 1
ATOM 1651 C CA . GLY B 1 46 ? 16.422 -2.852 -12.008 1 85.06 46 GLY B CA 1
ATOM 1652 C C . GLY B 1 46 ? 15.781 -2.426 -13.32 1 85.06 46 GLY B C 1
ATOM 1653 O O . GLY B 1 46 ? 16.422 -1.756 -14.141 1 85.06 46 GLY B O 1
ATOM 1654 N N . GLU B 1 47 ? 14.516 -2.754 -13.5 1 88.19 47 GLU B N 1
ATOM 1655 C CA . GLU B 1 47 ? 13.82 -2.385 -14.734 1 88.19 47 GLU B CA 1
ATOM 1656 C C . GLU B 1 47 ? 13.531 -0.887 -14.773 1 88.19 47 GLU B C 1
ATOM 1658 O O . GLU B 1 47 ? 13.453 -0.237 -13.727 1 88.19 47 GLU B O 1
ATOM 1663 N N . LYS B 1 48 ? 13.406 -0.352 -15.945 1 87.31 48 LYS B N 1
ATOM 1664 C CA . LYS B 1 48 ? 13.078 1.061 -16.109 1 87.31 48 LYS B CA 1
ATOM 1665 C C . LYS B 1 48 ? 11.68 1.362 -15.586 1 87.31 48 LYS B C 1
ATOM 1667 O O . LYS B 1 48 ? 10.719 0.663 -15.93 1 87.31 48 LYS B O 1
ATOM 1672 N N . PRO B 1 49 ? 11.711 2.395 -14.836 1 86.44 49 PRO B N 1
ATOM 1673 C CA . PRO B 1 49 ? 10.391 2.738 -14.305 1 86.44 49 PRO B CA 1
ATOM 1674 C C . PRO B 1 49 ? 9.484 3.377 -15.359 1 86.44 49 PRO B C 1
ATOM 1676 O O . PRO B 1 49 ? 9.977 3.961 -16.328 1 86.44 49 PRO B O 1
ATOM 1679 N N . LYS B 1 50 ? 8.234 3.199 -15.148 1 86 50 LYS B N 1
ATOM 1680 C CA . LYS B 1 50 ? 7.27 3.996 -15.906 1 86 50 LYS B CA 1
ATOM 1681 C C . LYS B 1 50 ? 7.328 5.465 -15.492 1 86 50 LYS B C 1
ATOM 1683 O O . LYS B 1 50 ? 7.781 5.789 -14.391 1 86 50 LYS B O 1
ATOM 1688 N N . ASP B 1 51 ? 6.902 6.312 -16.438 1 89 51 ASP B N 1
ATOM 1689 C CA . ASP B 1 51 ? 6.789 7.723 -16.078 1 89 51 ASP B CA 1
ATOM 1690 C C . ASP B 1 51 ? 5.805 7.914 -14.922 1 89 51 ASP B C 1
ATOM 1692 O O . ASP B 1 51 ? 4.797 7.211 -14.836 1 89 51 ASP B O 1
ATOM 1696 N N . LEU B 1 52 ? 6.18 8.883 -14.172 1 88 52 LEU B N 1
ATOM 1697 C CA . LEU B 1 52 ? 5.301 9.172 -13.047 1 88 52 LEU B CA 1
ATOM 1698 C C . LEU B 1 52 ? 3.934 9.641 -13.531 1 88 52 LEU B C 1
ATOM 1700 O O . LEU B 1 52 ? 3.84 10.547 -14.359 1 88 52 LEU B O 1
ATOM 1704 N N . ASP B 1 53 ? 2.969 8.977 -13.039 1 88.94 53 ASP B N 1
ATOM 1705 C CA . ASP B 1 53 ? 1.584 9.383 -13.258 1 88.94 53 ASP B CA 1
ATOM 1706 C C . ASP B 1 53 ? 0.971 9.945 -11.977 1 88.94 53 ASP B C 1
ATOM 1708 O O . ASP B 1 53 ? 0.456 9.203 -11.141 1 88.94 53 ASP B O 1
ATOM 1712 N N . GLU B 1 54 ? 0.956 11.258 -11.883 1 84.81 54 GLU B N 1
ATOM 1713 C CA . GLU B 1 54 ? 0.498 11.906 -10.656 1 84.81 54 GLU B CA 1
ATOM 1714 C C . GLU B 1 54 ? -0.971 11.594 -10.383 1 84.81 54 GLU B C 1
ATOM 1716 O O . GLU B 1 54 ? -1.403 11.578 -9.227 1 84.81 54 GLU B O 1
ATOM 1721 N N . LYS B 1 55 ? -1.651 11.328 -11.477 1 83.5 55 LYS B N 1
ATOM 1722 C CA . LYS B 1 55 ? -3.08 11.07 -11.328 1 83.5 55 LYS B CA 1
ATOM 1723 C C . LYS B 1 55 ? -3.328 9.703 -10.688 1 83.5 55 LYS B C 1
ATOM 1725 O O . LYS B 1 55 ? -4.43 9.43 -10.203 1 83.5 55 LYS B O 1
ATOM 1730 N N . SER B 1 56 ? -2.318 8.906 -10.656 1 83.25 56 SER B N 1
ATOM 1731 C CA . SER B 1 56 ? -2.459 7.562 -10.102 1 83.25 56 SER B CA 1
ATOM 1732 C C . SER B 1 56 ? -2.164 7.543 -8.609 1 83.25 56 SER B C 1
ATOM 1734 O O . SER B 1 56 ? -2.406 6.539 -7.934 1 83.25 56 SER B O 1
ATOM 1736 N N . ILE B 1 57 ? -1.692 8.664 -8.109 1 90.06 57 ILE B N 1
ATOM 1737 C CA . ILE B 1 57 ? -1.391 8.734 -6.688 1 90.06 57 ILE B CA 1
ATOM 1738 C C . ILE B 1 57 ? -2.67 9.016 -5.898 1 90.06 57 ILE B C 1
ATOM 1740 O O . ILE B 1 57 ? -3.344 10.023 -6.141 1 90.06 57 ILE B O 1
ATOM 1744 N N . GLY B 1 58 ? -2.99 8.117 -5.027 1 90.75 58 GLY B N 1
ATOM 1745 C CA . GLY B 1 58 ? -4.199 8.25 -4.23 1 90.75 58 GLY B CA 1
ATOM 1746 C C . GLY B 1 58 ? -4.113 9.367 -3.203 1 90.75 58 GLY B C 1
ATOM 1747 O O . GLY B 1 58 ? -3.02 9.836 -2.879 1 90.75 58 GLY B O 1
ATOM 1748 N N . ARG B 1 59 ? -5.238 9.789 -2.818 1 92.25 59 ARG B N 1
ATOM 1749 C CA . ARG B 1 59 ? -5.391 10.797 -1.771 1 92.25 59 ARG B CA 1
ATOM 1750 C C . ARG B 1 59 ? -6.488 10.398 -0.789 1 92.25 59 ARG B C 1
ATOM 1752 O O . ARG B 1 59 ? -7.414 9.664 -1.145 1 92.25 59 ARG B O 1
ATOM 1759 N N . PHE B 1 60 ? -6.305 10.859 0.414 1 95.12 60 PHE B N 1
ATOM 1760 C CA . PHE B 1 60 ? -7.305 10.641 1.453 1 95.12 60 PHE B CA 1
ATOM 1761 C C . PHE B 1 60 ? -7.602 11.938 2.197 1 95.12 60 PHE B C 1
ATOM 1763 O O . PHE B 1 60 ? -6.68 12.688 2.543 1 95.12 60 PHE B O 1
ATOM 1770 N N . ALA B 1 61 ? -8.914 12.164 2.316 1 95.69 61 ALA B N 1
ATOM 1771 C CA . ALA B 1 61 ? -9.297 13.438 2.924 1 95.69 61 ALA B CA 1
ATOM 1772 C C . ALA B 1 61 ? -10.453 13.242 3.906 1 95.69 61 ALA B C 1
ATOM 1774 O O . ALA B 1 61 ? -11.125 12.211 3.887 1 95.69 61 ALA B O 1
ATOM 1775 N N . ALA B 1 62 ? -10.602 14.141 4.781 1 95.62 62 ALA B N 1
ATOM 1776 C CA . ALA B 1 62 ? -11.773 14.273 5.641 1 95.62 62 ALA B CA 1
ATOM 1777 C C . ALA B 1 62 ? -12.461 15.617 5.43 1 95.62 62 ALA B C 1
ATOM 1779 O O . ALA B 1 62 ? -11.797 16.656 5.289 1 95.62 62 ALA B O 1
ATOM 1780 N N . THR B 1 63 ? -13.75 15.562 5.367 1 95.12 63 THR B N 1
ATOM 1781 C CA . THR B 1 63 ? -14.562 16.766 5.191 1 95.12 63 THR B CA 1
ATOM 1782 C C . THR B 1 63 ? -15.508 16.953 6.367 1 95.12 63 THR B C 1
ATOM 1784 O O . THR B 1 63 ? -15.977 15.977 6.961 1 95.12 63 THR B O 1
ATOM 1787 N N . GLU B 1 64 ? -15.797 18.172 6.66 1 94.06 64 GLU B N 1
ATOM 1788 C CA . GLU B 1 64 ? -16.766 18.5 7.699 1 94.06 64 GLU B CA 1
ATOM 1789 C C . GLU B 1 64 ? -18.109 18.891 7.098 1 94.06 64 GLU B C 1
ATOM 1791 O O . GLU B 1 64 ? -18.172 19.656 6.133 1 94.06 64 GLU B O 1
ATOM 1796 N N . ILE B 1 65 ? -19.094 18.344 7.629 1 91.38 65 ILE B N 1
ATOM 1797 C CA . ILE B 1 65 ? -20.469 18.641 7.219 1 91.38 65 ILE B CA 1
ATOM 1798 C C . ILE B 1 65 ? -21.312 19.016 8.438 1 91.38 65 ILE B C 1
ATOM 1800 O O . ILE B 1 65 ? -21.297 18.312 9.453 1 91.38 65 ILE B O 1
ATOM 1804 N N . THR B 1 66 ? -21.938 20.109 8.414 1 91.06 66 THR B N 1
ATOM 1805 C CA . THR B 1 66 ? -22.891 20.5 9.445 1 91.06 66 THR B CA 1
ATOM 1806 C C . THR B 1 66 ? -24.328 20.406 8.922 1 91.06 66 THR B C 1
ATOM 1808 O O . THR B 1 66 ? -24.656 20.984 7.887 1 91.06 66 THR B O 1
ATOM 1811 N N . ARG B 1 67 ? -25.094 19.578 9.602 1 90 67 ARG B N 1
ATOM 1812 C CA . ARG B 1 67 ? -26.5 19.422 9.242 1 90 67 ARG B CA 1
ATOM 1813 C C . ARG B 1 67 ? -27.391 19.406 10.484 1 90 67 ARG B C 1
ATOM 1815 O O . ARG B 1 67 ? -27.156 18.625 11.414 1 90 67 ARG B O 1
ATOM 1822 N N . ASN B 1 68 ? -28.391 20.312 10.531 1 92.75 68 ASN B N 1
ATOM 1823 C CA . ASN B 1 68 ? -29.375 20.391 11.609 1 92.75 68 ASN B CA 1
ATOM 1824 C C . ASN B 1 68 ? -28.688 20.531 12.969 1 92.75 68 ASN B C 1
ATOM 1826 O O . ASN B 1 68 ? -29.047 19.828 13.922 1 92.75 68 ASN B O 1
ATOM 1830 N N . GLY B 1 69 ? -27.609 21.266 13.078 1 91.06 69 GLY B N 1
ATOM 1831 C CA . GLY B 1 69 ? -26.922 21.562 14.328 1 91.06 69 GLY B CA 1
ATOM 1832 C C . GLY B 1 69 ? -25.984 20.469 14.773 1 91.06 69 GLY B C 1
ATOM 1833 O O . GLY B 1 69 ? -25.375 20.562 15.852 1 91.06 69 GLY B O 1
ATOM 1834 N N . LYS B 1 70 ? -26.016 19.391 13.93 1 92.44 70 LYS B N 1
ATOM 1835 C CA . LYS B 1 70 ? -25.109 18.281 14.25 1 92.44 70 LYS B CA 1
ATOM 1836 C C . LYS B 1 70 ? -23.875 18.312 13.375 1 92.44 70 LYS B C 1
ATOM 1838 O O . LYS B 1 70 ? -23.906 18.828 12.258 1 92.44 70 LYS B O 1
ATOM 1843 N N . GLN B 1 71 ? -22.766 17.781 13.93 1 93.25 71 GLN B N 1
ATOM 1844 C CA . GLN B 1 71 ? -21.484 17.766 13.227 1 93.25 71 GLN B CA 1
ATOM 1845 C C . GLN B 1 71 ? -21.172 16.375 12.68 1 93.25 71 GLN B C 1
ATOM 1847 O O . GLN B 1 71 ? -21.234 15.391 13.406 1 93.25 71 GLN B O 1
ATOM 1852 N N . TYR B 1 72 ? -20.922 16.391 11.328 1 93.69 72 TYR B N 1
ATOM 1853 C CA . TYR B 1 72 ? -20.547 15.156 10.664 1 93.69 72 TYR B CA 1
ATOM 1854 C C . TYR B 1 72 ? -19.188 15.289 9.977 1 93.69 72 TYR B C 1
ATOM 1856 O O . TYR B 1 72 ? -18.766 16.391 9.625 1 93.69 72 TYR B O 1
ATOM 1864 N N . TYR B 1 73 ? -18.531 14.18 9.922 1 94 73 TYR B N 1
ATOM 1865 C CA . TYR B 1 73 ? -17.297 14.109 9.141 1 94 73 TYR B CA 1
ATOM 1866 C C . TYR B 1 73 ? -17.375 12.984 8.117 1 94 73 TYR B C 1
ATOM 1868 O O . TYR B 1 73 ? -17.797 11.867 8.438 1 94 73 TYR B O 1
ATOM 1876 N N . GLU B 1 74 ? -17 13.32 6.91 1 94.81 74 GLU B N 1
ATOM 1877 C CA . GLU B 1 74 ? -16.922 12.336 5.828 1 94.81 74 GLU B CA 1
ATOM 1878 C C . GLU B 1 74 ? -15.477 12.039 5.453 1 94.81 74 GLU B C 1
ATOM 1880 O O . GLU B 1 74 ? -14.688 12.961 5.23 1 94.81 74 GLU B O 1
ATOM 1885 N N . PHE B 1 75 ? -15.141 10.82 5.461 1 95 75 PHE B N 1
ATOM 1886 C CA . PHE B 1 75 ? -13.828 10.359 5.035 1 95 75 PHE B CA 1
ATOM 1887 C C . PHE B 1 75 ? -13.852 9.898 3.584 1 95 75 PHE B C 1
ATOM 1889 O O . PHE B 1 75 ? -14.594 8.984 3.232 1 95 75 PHE B O 1
ATOM 1896 N N . VAL B 1 76 ? -12.977 10.539 2.752 1 93.06 76 VAL B N 1
ATOM 1897 C CA . VAL B 1 76 ? -13.125 10.406 1.306 1 93.06 76 VAL B CA 1
ATOM 1898 C C . VAL B 1 76 ? -11.828 9.875 0.696 1 93.06 76 VAL B C 1
ATOM 1900 O O . VAL B 1 76 ? -10.836 10.602 0.602 1 93.06 76 VAL B O 1
ATOM 1903 N N . PRO B 1 77 ? -11.945 8.586 0.292 1 91.12 77 PRO B N 1
ATOM 1904 C CA . PRO B 1 77 ? -10.828 8.125 -0.537 1 91.12 77 PRO B CA 1
ATOM 1905 C C . PRO B 1 77 ? -10.82 8.758 -1.925 1 91.12 77 PRO B C 1
ATOM 1907 O O . PRO B 1 77 ? -11.867 8.859 -2.568 1 91.12 77 PRO B O 1
ATOM 1910 N N . ASP B 1 78 ? -9.625 9.219 -2.494 1 75.38 78 ASP B N 1
ATOM 1911 C CA . ASP B 1 78 ? -9.344 9.727 -3.836 1 75.38 78 ASP B CA 1
ATOM 1912 C C . ASP B 1 78 ? -10.258 10.898 -4.18 1 75.38 78 ASP B C 1
ATOM 1914 O O . ASP B 1 78 ? -10.719 11.023 -5.316 1 75.38 78 ASP B O 1
ATOM 1918 N N . GLY B 1 79 ? -10.672 11.727 -3.205 1 67.25 79 GLY B N 1
ATOM 1919 C CA . GLY B 1 79 ? -11.578 12.805 -3.572 1 67.25 79 GLY B CA 1
ATOM 1920 C C . GLY B 1 79 ? -11.25 14.117 -2.885 1 67.25 79 GLY B C 1
ATOM 1921 O O . GLY B 1 79 ? -10.414 14.156 -1.983 1 67.25 79 GLY B O 1
ATOM 1922 N N . TYR B 1 80 ? -11.531 15.156 -3.715 1 66.94 80 TYR B N 1
ATOM 1923 C CA . TYR B 1 80 ? -11.539 16.5 -3.141 1 66.94 80 TYR B CA 1
ATOM 1924 C C . TYR B 1 80 ? -12.961 17.016 -2.99 1 66.94 80 TYR B C 1
ATOM 1926 O O . TYR B 1 80 ? -13.805 16.797 -3.857 1 66.94 80 TYR B O 1
ATOM 1934 N N . LYS B 1 81 ? -13.219 17.234 -1.816 1 71.38 81 LYS B N 1
ATOM 1935 C CA . LYS B 1 81 ? -14.562 17.781 -1.627 1 71.38 81 LYS B CA 1
ATOM 1936 C C . LYS B 1 81 ? -14.516 19.141 -0.944 1 71.38 81 LYS B C 1
ATOM 1938 O O . LYS B 1 81 ? -13.492 19.516 -0.376 1 71.38 81 LYS B O 1
ATOM 1943 N N . ILE B 1 82 ? -15.57 19.766 -1.216 1 78.5 82 ILE B N 1
ATOM 1944 C CA . ILE B 1 82 ? -15.789 21.016 -0.482 1 78.5 82 ILE B CA 1
ATOM 1945 C C . ILE B 1 82 ? -15.781 20.734 1.02 1 78.5 82 ILE B C 1
ATOM 1947 O O . ILE B 1 82 ? -16.344 19.734 1.476 1 78.5 82 ILE B O 1
ATOM 1951 N N . GLY B 1 83 ? -15.086 21.641 1.797 1 85.19 83 GLY B N 1
ATOM 1952 C CA . GLY B 1 83 ? -15.094 21.516 3.244 1 85.19 83 GLY B CA 1
ATOM 1953 C C . GLY B 1 83 ? -14 20.609 3.771 1 85.19 83 GLY B C 1
ATOM 1954 O O . GLY B 1 83 ? -14.094 20.094 4.891 1 85.19 83 GLY B O 1
ATOM 1955 N N . VAL B 1 84 ? -13.023 20.391 2.93 1 92.25 84 VAL B N 1
ATOM 1956 C CA . VAL B 1 84 ? -11.914 19.531 3.322 1 92.25 84 VAL B CA 1
ATOM 1957 C C . VAL B 1 84 ? -11.164 20.156 4.5 1 92.25 84 VAL B C 1
ATOM 1959 O O . VAL B 1 84 ? -10.766 21.328 4.445 1 92.25 84 VAL B O 1
ATOM 1962 N N . ILE B 1 85 ? -11.008 19.406 5.566 1 94.44 85 ILE B N 1
ATOM 1963 C CA . ILE B 1 85 ? -10.32 19.922 6.746 1 94.44 85 ILE B CA 1
ATOM 1964 C C . ILE B 1 85 ? -8.898 19.375 6.801 1 94.44 85 ILE B C 1
ATOM 1966 O O . ILE B 1 85 ? -8.039 19.906 7.504 1 94.44 85 ILE B O 1
ATOM 1970 N N . ILE B 1 86 ? -8.641 18.266 6.07 1 94.62 86 ILE B N 1
ATOM 1971 C CA . ILE B 1 86 ? -7.316 17.672 5.965 1 94.62 86 ILE B CA 1
ATOM 1972 C C . ILE B 1 86 ? -7.27 16.719 4.77 1 94.62 86 ILE B C 1
ATOM 1974 O O . ILE B 1 86 ? -8.266 16.062 4.449 1 94.62 86 ILE B O 1
ATOM 1978 N N . SER B 1 87 ? -6.152 16.703 4.105 1 93.44 87 SER B N 1
ATOM 1979 C CA . SER B 1 87 ? -5.91 15.805 2.984 1 93.44 87 SER B CA 1
ATOM 1980 C C . SER B 1 87 ? -4.434 15.43 2.883 1 93.44 87 SER B C 1
ATOM 1982 O O . SER B 1 87 ? -3.568 16.188 3.34 1 93.44 87 SER B O 1
ATOM 1984 N N . GLY B 1 88 ? -4.133 14.273 2.391 1 92.25 88 GLY B N 1
ATOM 1985 C CA . GLY B 1 88 ? -2.773 13.82 2.152 1 92.25 88 GLY B CA 1
ATOM 1986 C C . GLY B 1 88 ? -2.686 12.711 1.121 1 92.25 88 GLY B C 1
ATOM 1987 O O . GLY B 1 88 ? -3.699 12.109 0.764 1 92.25 88 GLY B O 1
ATOM 1988 N N . CYS B 1 89 ? -1.5 12.586 0.644 1 91.75 89 CYS B N 1
ATOM 1989 C CA . CYS B 1 89 ? -1.254 11.469 -0.26 1 91.75 89 CYS B CA 1
ATOM 1990 C C . CYS B 1 89 ? -1.353 10.141 0.478 1 91.75 89 CYS B C 1
ATOM 1992 O O . CYS B 1 89 ? -0.948 10.039 1.638 1 91.75 89 CYS B O 1
ATOM 1994 N N . SER B 1 90 ? -1.993 9.234 -0.197 1 94.06 90 SER B N 1
ATOM 1995 C CA . SER B 1 90 ? -2.139 7.895 0.359 1 94.06 90 SER B CA 1
ATOM 1996 C C . SER B 1 90 ? -1.925 6.824 -0.709 1 94.06 90 SER B C 1
ATOM 1998 O O . SER B 1 90 ? -2.385 6.973 -1.844 1 94.06 90 SER B O 1
ATOM 2000 N N . PHE B 1 91 ? -1.175 5.816 -0.3 1 92.62 91 PHE B N 1
ATOM 2001 C CA . PHE B 1 91 ? -0.932 4.699 -1.206 1 92.62 91 PHE B CA 1
ATOM 2002 C C . PHE B 1 91 ? -2.205 3.889 -1.419 1 92.62 91 PHE B C 1
ATOM 2004 O O . PHE B 1 91 ? -2.492 3.459 -2.537 1 92.62 91 PHE B O 1
ATOM 2011 N N . LEU B 1 92 ? -2.896 3.684 -0.348 1 90.81 92 LEU B N 1
ATOM 2012 C CA . LEU B 1 92 ? -4.16 2.963 -0.416 1 90.81 92 LEU B CA 1
ATOM 2013 C C . LEU B 1 92 ? -5.273 3.75 0.265 1 90.81 92 LEU B C 1
ATOM 2015 O O . LEU B 1 92 ? -5.684 3.422 1.382 1 90.81 92 LEU B O 1
ATOM 2019 N N . PRO B 1 93 ? -5.816 4.617 -0.484 1 92.19 93 PRO B N 1
ATOM 2020 C CA . PRO B 1 93 ? -6.797 5.508 0.142 1 92.19 93 PRO B CA 1
ATOM 2021 C C . PRO B 1 93 ? -7.996 4.75 0.712 1 92.19 93 PRO B C 1
ATOM 2023 O O . PRO B 1 93 ? -8.516 5.121 1.768 1 92.19 93 PRO B O 1
ATOM 2026 N N . LYS B 1 94 ? -8.438 3.715 0.06 1 88.75 94 LYS B N 1
ATOM 2027 C CA . LYS B 1 94 ? -9.609 2.975 0.52 1 88.75 94 LYS B CA 1
ATOM 2028 C C . LYS B 1 94 ? -9.344 2.303 1.863 1 88.75 94 LYS B C 1
ATOM 2030 O O . LYS B 1 94 ? -10.25 2.182 2.691 1 88.75 94 LYS B O 1
ATOM 2035 N N . ASP B 1 95 ? -8.211 1.926 2.08 1 89.31 95 ASP B N 1
ATOM 2036 C CA . ASP B 1 95 ? -7.844 1.271 3.33 1 89.31 95 ASP B CA 1
ATOM 2037 C C . ASP B 1 95 ? -7.801 2.271 4.484 1 89.31 95 ASP B C 1
ATOM 2039 O O . ASP B 1 95 ? -7.883 1.886 5.652 1 89.31 95 ASP B O 1
ATOM 2043 N N . MET B 1 96 ? -7.645 3.508 4.125 1 93.19 96 MET B N 1
ATOM 2044 C CA . MET B 1 96 ? -7.551 4.551 5.141 1 93.19 96 MET B CA 1
ATOM 2045 C C . MET B 1 96 ? -8.852 4.66 5.934 1 93.19 96 MET B C 1
ATOM 2047 O O . MET B 1 96 ? -8.828 4.934 7.133 1 93.19 96 MET B O 1
ATOM 2051 N N . VAL B 1 97 ? -9.898 4.426 5.238 1 91.69 97 VAL B N 1
ATOM 2052 C CA . VAL B 1 97 ? -11.18 4.484 5.922 1 91.69 97 VAL B CA 1
ATOM 2053 C C . VAL B 1 97 ? -11.211 3.463 7.059 1 91.69 97 VAL B C 1
ATOM 2055 O O . VAL B 1 97 ? -11.656 3.768 8.164 1 91.69 97 VAL B O 1
ATOM 2058 N N . PHE B 1 98 ? -10.727 2.314 6.781 1 90.56 98 PHE B N 1
ATOM 2059 C CA . PHE B 1 98 ? -10.68 1.263 7.789 1 90.56 98 PHE B CA 1
ATOM 2060 C C . PHE B 1 98 ? -9.789 1.666 8.953 1 90.56 98 PHE B C 1
ATOM 2062 O O . PHE B 1 98 ? -10.125 1.427 10.117 1 90.56 98 PHE B O 1
ATOM 2069 N N . ARG B 1 99 ? -8.727 2.26 8.664 1 92.88 99 ARG B N 1
ATOM 2070 C CA . ARG B 1 99 ? -7.805 2.703 9.711 1 92.88 99 ARG B CA 1
ATOM 2071 C C . ARG B 1 99 ? -8.461 3.738 10.617 1 92.88 99 ARG B C 1
ATOM 2073 O O . ARG B 1 99 ? -8.32 3.678 11.836 1 92.88 99 ARG B O 1
ATOM 2080 N N . VAL B 1 100 ? -9.141 4.672 9.977 1 95.12 100 VAL B N 1
ATOM 2081 C CA . VAL B 1 100 ? -9.82 5.711 10.734 1 95.12 100 VAL B CA 1
ATOM 2082 C C . VAL B 1 100 ? -10.883 5.082 11.641 1 95.12 100 VAL B C 1
ATOM 2084 O O . VAL B 1 100 ? -11 5.445 12.812 1 95.12 100 VAL B O 1
ATOM 2087 N N . LYS B 1 101 ? -11.578 4.164 11.109 1 92.75 101 LYS B N 1
ATOM 2088 C CA . LYS B 1 101 ? -12.617 3.486 11.883 1 92.75 101 LYS B CA 1
ATOM 2089 C C . LYS B 1 101 ? -12.023 2.773 13.094 1 92.75 101 LYS B C 1
ATOM 2091 O O . LYS B 1 101 ? -12.633 2.748 14.164 1 92.75 101 LYS B O 1
ATOM 2096 N N . LYS B 1 102 ? -10.914 2.232 12.93 1 91.12 102 LYS B N 1
ATOM 2097 C CA . LYS B 1 102 ? -10.25 1.526 14.016 1 91.12 102 LYS B CA 1
ATOM 2098 C C . LYS B 1 102 ? -9.859 2.486 15.141 1 91.12 102 LYS B C 1
ATOM 2100 O O . LYS B 1 102 ? -9.836 2.107 16.312 1 91.12 102 LYS B O 1
ATOM 2105 N N . LYS B 1 103 ? -9.578 3.664 14.719 1 92.5 103 LYS B N 1
ATOM 2106 C CA . LYS B 1 103 ? -9.125 4.648 15.703 1 92.5 103 LYS B CA 1
ATOM 2107 C C . LYS B 1 103 ? -10.305 5.332 16.375 1 92.5 103 LYS B C 1
ATOM 2109 O O . LYS B 1 103 ? -10.188 5.805 17.516 1 92.5 103 LYS B O 1
ATOM 2114 N N . ILE B 1 104 ? -11.352 5.496 15.492 1 89.19 104 ILE B N 1
ATOM 2115 C CA . ILE B 1 104 ? -12.547 6.137 16.047 1 89.19 104 ILE B CA 1
ATOM 2116 C C . ILE B 1 104 ? -13.469 5.078 16.641 1 89.19 104 ILE B C 1
ATOM 2118 O O . ILE B 1 104 ? -13.758 4.062 16 1 89.19 104 ILE B O 1
ATOM 2122 N N . ALA B 1 105 ? -13.375 4.734 17.844 1 71.81 105 ALA B N 1
ATOM 2123 C CA . ALA B 1 105 ? -14.25 3.768 18.516 1 71.81 105 ALA B CA 1
ATOM 2124 C C . ALA B 1 105 ? -15.648 3.793 17.906 1 71.81 105 ALA B C 1
ATOM 2126 O O . ALA B 1 105 ? -16 4.723 17.188 1 71.81 105 ALA B O 1
ATOM 2127 N N . LYS B 1 106 ? -16.422 2.639 18.016 1 65.06 106 LYS B N 1
ATOM 2128 C CA . LYS B 1 106 ? -17.75 2.344 17.484 1 65.06 106 LYS B CA 1
ATOM 2129 C C . LYS B 1 106 ? -18.703 3.514 17.703 1 65.06 106 LYS B C 1
ATOM 2131 O O . LYS B 1 106 ? -19.922 3.381 17.5 1 65.06 106 LYS B O 1
ATOM 2136 N N . GLU B 1 107 ? -18.125 4.688 17.812 1 62.66 107 GLU B N 1
ATOM 2137 C CA . GLU B 1 107 ? -19.188 5.688 17.906 1 62.66 107 GLU B CA 1
ATOM 2138 C C . GLU B 1 107 ? -19.922 5.852 16.578 1 62.66 107 GLU B C 1
ATOM 2140 O O . GLU B 1 107 ? -19.328 5.637 15.516 1 62.66 107 GLU B O 1
ATOM 2145 N N . HIS B 1 108 ? -21.078 6.262 16.422 1 80.12 108 HIS B N 1
ATOM 2146 C CA . HIS B 1 108 ? -22.266 6.441 15.602 1 80.12 108 HIS B CA 1
ATOM 2147 C C . HIS B 1 108 ? -21.891 6.688 14.141 1 80.12 108 HIS B C 1
ATOM 2149 O O . HIS B 1 108 ? -22.031 7.805 13.641 1 80.12 108 HIS B O 1
ATOM 2155 N N . TRP B 1 109 ? -21.297 5.762 13.547 1 90.44 109 TRP B N 1
ATOM 2156 C CA . TRP B 1 109 ? -21.109 5.832 12.102 1 90.44 109 TRP B CA 1
ATOM 2157 C C . TRP B 1 109 ? -22.469 5.844 11.391 1 90.44 109 TRP B C 1
ATOM 2159 O O . TRP B 1 109 ? -23.281 4.938 11.578 1 90.44 109 TRP B O 1
ATOM 2169 N N . VAL B 1 110 ? -22.688 6.938 10.641 1 90.88 110 VAL B N 1
ATOM 2170 C CA . VAL B 1 110 ? -23.938 7.109 9.914 1 90.88 110 VAL B CA 1
ATOM 2171 C C . VAL B 1 110 ? -23.938 6.238 8.664 1 90.88 110 VAL B C 1
ATOM 2173 O O . VAL B 1 110 ? -24.984 5.766 8.219 1 90.88 110 VAL B O 1
ATOM 2176 N N . ASN B 1 111 ? -22.812 6.066 8 1 90.88 111 ASN B N 1
ATOM 2177 C CA . ASN B 1 111 ? -22.562 5.148 6.895 1 90.88 111 ASN B CA 1
ATOM 2178 C C . ASN B 1 111 ? -21.109 4.68 6.859 1 90.88 111 ASN B C 1
ATOM 2180 O O . ASN B 1 111 ? -20.406 4.762 7.867 1 90.88 111 ASN B O 1
ATOM 2184 N N . GLU B 1 112 ? -20.672 4.16 5.77 1 89.56 112 GLU B N 1
ATOM 2185 C CA . GLU B 1 112 ? -19.375 3.5 5.688 1 89.56 112 GLU B CA 1
ATOM 2186 C C . GLU B 1 112 ? -18.234 4.488 5.91 1 89.56 112 GLU B C 1
ATOM 2188 O O . GLU B 1 112 ? -17.188 4.121 6.43 1 89.56 112 GLU B O 1
ATOM 2193 N N . ASN B 1 113 ? -18.531 5.734 5.625 1 92.88 113 ASN B N 1
ATOM 2194 C CA . ASN B 1 113 ? -17.406 6.656 5.668 1 92.88 113 ASN B CA 1
ATOM 2195 C C . ASN B 1 113 ? -17.797 7.992 6.293 1 92.88 113 ASN B C 1
ATOM 2197 O O . ASN B 1 113 ? -17.078 8.984 6.129 1 92.88 113 ASN B O 1
ATOM 2201 N N . VAL B 1 114 ? -18.984 7.996 6.953 1 93.38 114 VAL B N 1
ATOM 2202 C CA . VAL B 1 114 ? -19.422 9.227 7.602 1 93.38 114 VAL B CA 1
ATOM 2203 C C . VAL B 1 114 ? -19.688 8.969 9.086 1 93.38 114 VAL B C 1
ATOM 2205 O O . VAL B 1 114 ? -20.359 7.996 9.438 1 93.38 114 VAL B O 1
ATOM 2208 N N . ILE B 1 115 ? -19.25 9.867 9.906 1 94.44 115 ILE B N 1
ATOM 2209 C CA . ILE B 1 115 ? -19.469 9.742 11.344 1 94.44 115 ILE B CA 1
ATOM 2210 C C . ILE B 1 115 ? -20.109 11.016 11.883 1 94.44 115 ILE B C 1
ATOM 2212 O O . ILE B 1 115 ? -19.812 12.117 11.422 1 94.44 115 ILE B O 1
ATOM 2216 N N . GLN B 1 116 ? -21.062 10.836 12.719 1 93.38 116 GLN B N 1
ATOM 2217 C CA . GLN B 1 116 ? -21.531 11.938 13.555 1 93.38 116 GLN B CA 1
ATOM 2218 C C . GLN B 1 116 ? -20.672 12.078 14.805 1 93.38 116 GLN B C 1
ATOM 2220 O O . GLN B 1 116 ? -20.406 11.094 15.492 1 93.38 116 GLN B O 1
ATOM 2225 N N . TYR B 1 117 ? -20.125 13.25 15.023 1 91.25 117 TYR B N 1
ATOM 2226 C CA . TYR B 1 117 ? -19.188 13.445 16.125 1 91.25 117 TYR B CA 1
ATOM 2227 C C . TYR B 1 117 ? -19.578 14.672 16.953 1 91.25 117 TYR B C 1
ATOM 2229 O O . TYR B 1 117 ? -20.453 15.43 16.562 1 91.25 117 TYR B O 1
ATOM 2237 N N . LYS B 1 118 ? -19.047 14.758 18.141 1 88.88 118 LYS B N 1
ATOM 2238 C CA . LYS B 1 118 ? -19.328 15.906 19 1 88.88 118 LYS B CA 1
ATOM 2239 C C . LYS B 1 118 ? -18.875 17.203 18.344 1 88.88 118 LYS B C 1
ATOM 2241 O O . LYS B 1 118 ? -17.969 17.219 17.516 1 88.88 118 LYS B O 1
ATOM 2246 N N . LYS B 1 119 ? -19.484 18.25 18.812 1 89.12 119 LYS B N 1
ATOM 2247 C CA . LYS B 1 119 ? -19.141 19.578 18.297 1 89.12 119 LYS B CA 1
ATOM 2248 C C . LYS B 1 119 ? -17.688 19.938 18.641 1 89.12 119 LYS B C 1
ATOM 2250 O O . LYS B 1 119 ? -17.141 19.438 19.625 1 89.12 119 LYS B O 1
ATOM 2255 N N . ASN B 1 120 ? -16.953 20.75 17.828 1 90.81 120 ASN B N 1
ATOM 2256 C CA . ASN B 1 120 ? -15.609 21.297 18 1 90.81 120 ASN B CA 1
ATOM 2257 C C . ASN B 1 120 ? -14.57 20.172 18.031 1 90.81 120 ASN B C 1
ATOM 2259 O O . ASN B 1 120 ? -13.641 20.203 18.844 1 90.81 120 ASN B O 1
ATOM 2263 N N . SER B 1 121 ? -14.82 19.094 17.203 1 93.12 121 SER B N 1
ATOM 2264 C CA . SER B 1 121 ? -13.93 17.938 17.172 1 93.12 121 SER B CA 1
ATOM 2265 C C . SER B 1 121 ? -13.031 17.953 15.945 1 93.12 121 SER B C 1
ATOM 2267 O O . SER B 1 121 ? -12.391 16.953 15.625 1 93.12 121 SER B O 1
ATOM 2269 N N . MET B 1 122 ? -13.039 19.047 15.25 1 94.31 122 MET B N 1
ATOM 2270 C CA . MET B 1 122 ? -12.312 19.125 13.984 1 94.31 122 MET B CA 1
ATOM 2271 C C . MET B 1 122 ? -10.836 18.781 14.18 1 94.31 122 MET B C 1
ATOM 2273 O O . MET B 1 122 ? -10.281 17.969 13.438 1 94.31 122 MET B O 1
ATOM 2277 N N . ARG B 1 123 ? -10.211 19.391 15.156 1 95.94 123 ARG B N 1
ATOM 2278 C CA . ARG B 1 123 ? -8.789 19.172 15.406 1 95.94 123 ARG B CA 1
ATOM 2279 C C . ARG B 1 123 ? -8.523 17.703 15.758 1 95.94 123 ARG B C 1
ATOM 2281 O O . ARG B 1 123 ? -7.5 17.141 15.359 1 95.94 123 ARG B O 1
ATOM 2288 N N . HIS B 1 124 ? -9.43 17.172 16.469 1 95.12 124 HIS B N 1
ATOM 2289 C CA . HIS B 1 124 ? -9.297 15.766 16.828 1 95.12 124 HIS B CA 1
ATOM 2290 C C . HIS B 1 124 ? -9.359 14.875 15.594 1 95.12 124 HIS B C 1
ATOM 2292 O O . HIS B 1 124 ? -8.547 13.969 15.43 1 95.12 124 HIS B O 1
ATOM 2298 N N . ILE B 1 125 ? -10.289 15.164 14.641 1 95.38 125 ILE B N 1
ATOM 2299 C CA . ILE B 1 125 ? -10.461 14.383 13.422 1 95.38 125 ILE B CA 1
ATOM 2300 C C . ILE B 1 125 ? -9.234 14.555 12.523 1 95.38 125 ILE B C 1
ATOM 2302 O O . ILE B 1 125 ? -8.742 13.586 11.945 1 95.38 125 ILE B O 1
ATOM 2306 N N . GLN B 1 126 ? -8.711 15.75 12.484 1 96.88 126 GLN B N 1
ATOM 2307 C CA . GLN B 1 126 ? -7.488 15.992 11.727 1 96.88 126 GLN B CA 1
ATOM 2308 C C . GLN B 1 126 ? -6.332 15.156 12.266 1 96.88 126 GLN B C 1
ATOM 2310 O O . GLN B 1 126 ? -5.547 14.602 11.492 1 96.88 126 GLN B O 1
ATOM 2315 N N . GLY B 1 127 ? -6.262 15.117 13.586 1 96.88 127 GLY B N 1
ATOM 2316 C CA . GLY B 1 127 ? -5.227 14.312 14.219 1 96.88 127 GLY B CA 1
ATOM 2317 C C . GLY B 1 127 ? -5.324 12.836 13.867 1 96.88 127 GLY B C 1
ATOM 2318 O O . GLY B 1 127 ? -4.316 12.195 13.57 1 96.88 127 GLY B O 1
ATOM 2319 N N . ILE B 1 128 ? -6.512 12.344 13.844 1 96.25 128 ILE B N 1
ATOM 2320 C CA . ILE B 1 128 ? -6.734 10.93 13.539 1 96.25 128 ILE B CA 1
ATOM 2321 C C . ILE B 1 128 ? -6.324 10.641 12.094 1 96.25 128 ILE B C 1
ATOM 2323 O O . ILE B 1 128 ? -5.617 9.672 11.828 1 96.25 128 ILE B O 1
ATOM 2327 N N . VAL B 1 129 ? -6.773 11.508 11.156 1 96.31 129 VAL B N 1
ATOM 2328 C CA . VAL B 1 129 ? -6.457 11.312 9.742 1 96.31 129 VAL B CA 1
ATOM 2329 C C . VAL B 1 129 ? -4.949 11.398 9.531 1 96.31 129 VAL B C 1
ATOM 2331 O O . VAL B 1 129 ? -4.367 10.57 8.836 1 96.31 129 VAL B O 1
ATOM 2334 N N . SER B 1 130 ? -4.301 12.336 10.195 1 96.12 130 SER B N 1
ATOM 2335 C CA . SER B 1 130 ? -2.852 12.492 10.102 1 96.12 130 SER B CA 1
ATOM 2336 C C . SER B 1 130 ? -2.129 11.242 10.602 1 96.12 130 SER B C 1
ATOM 2338 O O . SER B 1 130 ? -1.179 10.773 9.977 1 96.12 130 SER B O 1
ATOM 2340 N N . GLU B 1 131 ? -2.592 10.773 11.688 1 96.12 131 GLU B N 1
ATOM 2341 C CA . GLU B 1 131 ? -1.991 9.57 12.258 1 96.12 131 GLU B CA 1
ATOM 2342 C C . GLU B 1 131 ? -2.131 8.383 11.312 1 96.12 131 GLU B C 1
ATOM 2344 O O . GLU B 1 131 ? -1.2 7.59 11.164 1 96.12 131 GLU B O 1
ATOM 2349 N N . CYS B 1 132 ? -3.289 8.266 10.727 1 96.38 132 CYS B N 1
ATOM 2350 C CA . CYS B 1 132 ? -3.523 7.168 9.789 1 96.38 132 CYS B CA 1
ATOM 2351 C C . CYS B 1 132 ? -2.598 7.27 8.586 1 96.38 132 CYS B C 1
ATOM 2353 O O . CYS B 1 132 ? -2.041 6.266 8.141 1 96.38 132 CYS B O 1
ATOM 2355 N N . LEU B 1 133 ? -2.447 8.445 8.086 1 95.5 133 LEU B N 1
ATOM 2356 C CA . LEU B 1 133 ? -1.549 8.664 6.953 1 95.5 133 LEU B CA 1
ATOM 2357 C C . LEU B 1 133 ? -0.112 8.32 7.328 1 95.5 133 LEU B C 1
ATOM 2359 O O . LEU B 1 133 ? 0.604 7.688 6.547 1 95.5 133 LEU B O 1
ATOM 2363 N N . GLN B 1 134 ? 0.268 8.703 8.539 1 94.19 134 GLN B N 1
ATOM 2364 C CA . GLN B 1 134 ? 1.616 8.398 9.008 1 94.19 134 GLN B CA 1
ATOM 2365 C C . GLN B 1 134 ? 1.81 6.902 9.211 1 94.19 134 GLN B C 1
ATOM 2367 O O . GLN B 1 134 ? 2.893 6.371 8.953 1 94.19 134 GLN B O 1
ATOM 2372 N N . GLU B 1 135 ? 0.812 6.289 9.68 1 93.81 135 GLU B N 1
ATOM 2373 C CA . GLU B 1 135 ? 0.882 4.84 9.844 1 93.81 135 GLU B CA 1
ATOM 2374 C C . GLU B 1 135 ? 1.128 4.148 8.5 1 93.81 135 GLU B C 1
ATOM 2376 O O . GLU B 1 135 ? 1.896 3.188 8.43 1 93.81 135 GLU B O 1
ATOM 2381 N N . GLU B 1 136 ? 0.441 4.605 7.492 1 94.5 136 GLU B N 1
ATOM 2382 C CA . GLU B 1 136 ? 0.663 4.031 6.168 1 94.5 136 GLU B CA 1
ATOM 2383 C C . GLU B 1 136 ? 2.113 4.203 5.727 1 94.5 136 GLU B C 1
ATOM 2385 O O . GLU B 1 136 ? 2.721 3.271 5.195 1 94.5 136 GLU B O 1
ATOM 2390 N N . CYS B 1 137 ? 2.666 5.336 5.988 1 94.12 137 CYS B N 1
ATOM 2391 C CA . CYS B 1 137 ? 4.062 5.59 5.656 1 94.12 137 CYS B CA 1
ATOM 2392 C C . CYS B 1 137 ? 4.984 4.648 6.422 1 94.12 137 CYS B C 1
ATOM 2394 O O . CYS B 1 137 ? 5.949 4.125 5.859 1 94.12 137 CYS B O 1
ATOM 2396 N N . ASN B 1 138 ? 4.656 4.512 7.66 1 93.94 138 ASN B N 1
ATOM 2397 C CA . ASN B 1 138 ? 5.434 3.576 8.469 1 93.94 138 ASN B CA 1
ATOM 2398 C C . ASN B 1 138 ? 5.383 2.164 7.891 1 93.94 138 ASN B C 1
ATOM 2400 O O . ASN B 1 138 ? 6.402 1.469 7.855 1 93.94 138 ASN B O 1
ATOM 2404 N N . ASP B 1 139 ? 4.215 1.756 7.465 1 93.38 139 ASP B N 1
ATOM 2405 C CA . ASP B 1 139 ? 4.055 0.424 6.887 1 93.38 139 ASP B CA 1
ATOM 2406 C C . ASP B 1 139 ? 4.891 0.272 5.617 1 93.38 139 ASP B C 1
ATOM 2408 O O . ASP B 1 139 ? 5.516 -0.77 5.398 1 93.38 139 ASP B O 1
ATOM 2412 N N . ILE B 1 140 ? 4.859 1.271 4.809 1 94.38 140 ILE B N 1
ATOM 2413 C CA . ILE B 1 140 ? 5.641 1.242 3.578 1 94.38 140 ILE B CA 1
ATOM 2414 C C . ILE B 1 140 ? 7.129 1.164 3.912 1 94.38 140 ILE B C 1
ATOM 2416 O O . ILE B 1 140 ? 7.879 0.417 3.275 1 94.38 140 ILE B O 1
ATOM 2420 N N . TYR B 1 141 ? 7.523 1.936 4.918 1 93.75 141 TYR B N 1
ATOM 2421 C CA . TYR B 1 141 ? 8.914 1.901 5.355 1 93.75 141 TYR B CA 1
ATOM 2422 C C . TYR B 1 141 ? 9.32 0.495 5.781 1 93.75 141 TYR B C 1
ATOM 2424 O O . TYR B 1 141 ? 10.367 -0.004 5.379 1 93.75 141 TYR B O 1
ATOM 2432 N N . GLN B 1 142 ? 8.5 -0.124 6.555 1 93.12 142 GLN B N 1
ATOM 2433 C CA . GLN B 1 142 ? 8.766 -1.485 7.012 1 93.12 142 GLN B CA 1
ATOM 2434 C C . GLN B 1 142 ? 8.867 -2.449 5.832 1 93.12 142 GLN B C 1
ATOM 2436 O O . GLN B 1 142 ? 9.758 -3.299 5.797 1 93.12 142 GLN B O 1
ATOM 2441 N N . TYR B 1 143 ? 7.949 -2.287 4.941 1 93.62 143 TYR B N 1
ATOM 2442 C CA . TYR B 1 143 ? 7.938 -3.127 3.748 1 93.62 143 TYR B CA 1
ATOM 2443 C C . TYR B 1 143 ? 9.242 -2.986 2.971 1 93.62 143 TYR B C 1
ATOM 2445 O O . TYR B 1 143 ? 9.852 -3.986 2.582 1 93.62 143 TYR B O 1
ATOM 2453 N N . LEU B 1 144 ? 9.703 -1.793 2.771 1 92.88 144 LEU B N 1
ATOM 2454 C CA . LEU B 1 144 ? 10.93 -1.525 2.033 1 92.88 144 LEU B CA 1
ATOM 2455 C C . LEU B 1 144 ? 12.148 -2.072 2.779 1 92.88 144 LEU B C 1
ATOM 2457 O O . LEU B 1 144 ? 13.055 -2.631 2.166 1 92.88 144 LEU B O 1
ATOM 2461 N N . CYS B 1 145 ? 12.148 -1.862 4.109 1 90.81 145 CYS B N 1
ATOM 2462 C CA . CYS B 1 145 ? 13.219 -2.424 4.922 1 90.81 145 CYS B CA 1
ATOM 2463 C C . CYS B 1 145 ? 13.273 -3.939 4.781 1 90.81 145 CYS B C 1
ATOM 2465 O O . CYS B 1 145 ? 14.359 -4.516 4.652 1 90.81 145 CYS B O 1
ATOM 2467 N N . TYR B 1 146 ? 12.156 -4.527 4.789 1 91.81 146 TYR B N 1
ATOM 2468 C CA . TYR B 1 146 ? 12.086 -5.977 4.641 1 91.81 146 TYR B CA 1
ATOM 2469 C C . TYR B 1 146 ? 12.648 -6.414 3.291 1 91.81 146 TYR B C 1
ATOM 2471 O O . TYR B 1 146 ? 13.43 -7.363 3.217 1 91.81 146 TYR B O 1
ATOM 2479 N N . LEU B 1 147 ? 12.125 -5.766 2.217 1 90.69 147 LEU B N 1
ATOM 2480 C CA . LEU B 1 147 ? 12.617 -6.098 0.883 1 90.69 147 LEU B CA 1
ATOM 2481 C C . LEU B 1 147 ? 14.133 -5.969 0.816 1 90.69 147 LEU B C 1
ATOM 2483 O O . LEU B 1 147 ? 14.805 -6.82 0.23 1 90.69 147 LEU B O 1
ATOM 2487 N N . ARG B 1 148 ? 14.664 -4.98 1.37 1 87.12 148 ARG B N 1
ATOM 2488 C CA . ARG B 1 148 ? 16.109 -4.723 1.36 1 87.12 148 ARG B CA 1
ATOM 2489 C C . ARG B 1 148 ? 16.859 -5.828 2.092 1 87.12 148 ARG B C 1
ATOM 2491 O O . ARG B 1 148 ? 17.922 -6.273 1.634 1 87.12 148 ARG B O 1
ATOM 2498 N N . GLN B 1 149 ? 16.375 -6.188 3.178 1 86.06 149 GLN B N 1
ATOM 2499 C CA . GLN B 1 149 ? 17.031 -7.199 3.996 1 86.06 149 GLN B CA 1
ATOM 2500 C C . GLN B 1 149 ? 16.984 -8.57 3.32 1 86.06 149 GLN B C 1
ATOM 2502 O O . GLN B 1 149 ? 17.875 -9.398 3.531 1 86.06 149 GLN B O 1
ATOM 2507 N N . ASN B 1 150 ? 15.961 -8.758 2.531 1 82.19 150 ASN B N 1
ATOM 2508 C CA . ASN B 1 150 ? 15.773 -10.07 1.921 1 82.19 150 ASN B CA 1
ATOM 2509 C C . ASN B 1 150 ? 16.125 -10.055 0.437 1 82.19 150 ASN B C 1
ATOM 2511 O O . ASN B 1 150 ? 15.789 -10.977 -0.297 1 82.19 150 ASN B O 1
ATOM 2515 N N . ASP B 1 151 ? 16.625 -8.953 0.026 1 76.88 151 ASP B N 1
ATOM 2516 C CA . ASP B 1 151 ? 17.094 -8.867 -1.354 1 76.88 151 ASP B CA 1
ATOM 2517 C C . ASP B 1 151 ? 18.266 -9.82 -1.6 1 76.88 151 ASP B C 1
ATOM 2519 O O . ASP B 1 151 ? 19.312 -9.711 -0.954 1 76.88 151 ASP B O 1
ATOM 2523 N N . PRO B 1 152 ? 17.984 -10.703 -2.41 1 64.88 152 PRO B N 1
ATOM 2524 C CA . PRO B 1 152 ? 19.062 -11.664 -2.65 1 64.88 152 PRO B CA 1
ATOM 2525 C C . PRO B 1 152 ? 20.281 -11.023 -3.307 1 64.88 152 PRO B C 1
ATOM 2527 O O . PRO B 1 152 ? 21.375 -11.602 -3.279 1 64.88 152 PRO B O 1
ATOM 2530 N N . ASN B 1 153 ? 20.078 -10.039 -4.105 1 57.19 153 ASN B N 1
ATOM 2531 C CA . ASN B 1 153 ? 21.188 -9.406 -4.832 1 57.19 153 ASN B CA 1
ATOM 2532 C C . ASN B 1 153 ? 21.984 -8.469 -3.934 1 57.19 153 ASN B C 1
ATOM 2534 O O . ASN B 1 153 ? 22.797 -7.676 -4.418 1 57.19 153 ASN B O 1
ATOM 2538 N N . LYS B 1 154 ? 21.984 -8.555 -2.602 1 55.38 154 LYS B N 1
ATOM 2539 C CA . LYS B 1 154 ? 22.844 -7.785 -1.712 1 55.38 154 LYS B CA 1
ATOM 2540 C C . LYS B 1 154 ? 24.297 -8.219 -1.844 1 55.38 154 LYS B C 1
ATOM 2542 O O . LYS B 1 154 ? 24.578 -9.398 -2.066 1 55.38 154 LYS B O 1
#